Protein AF-A0ABD8B263-F1 (afdb_monomer)

Foldseek 3Di:
DWFWFADDPDTDTDDDDAPCFVVQLVRLLVVLVVCVVVVPRTAAIEAEDAQFDDPDQQLEKEKELAALDLQLSVLAVVLSVLLQVLLVVLVSHDRYHYQSANDCPDDQPSVNHDVCQSNGSQNSNSVVRHYMYMHGQAGAHHPVDDGGDHDPQVVHPPPDHGDPVSSVSSVSSVVSSSVVSNVD

Radius of gyration: 15.67 Å; Cα contacts (8 Å, |Δi|>4): 379; chains: 1; bounding box: 40×32×44 Å

Nearest PDB structures (foldseek):
  4uc0-assembly1_A  TM=4.724E-01  e=4.607E-02  Agrobacterium vitis
  5cyg-assembly1_A  TM=3.897E-01  e=6.599E-01  Schistosoma mansoni
  8imu-assembly1_B  TM=2.197E-01  e=2.916E+00  Arabidopsis thaliana
  8hs0-assembly1_A-2  TM=2.189E-01  e=6.521E+00  Arabidopsis thaliana
  9jpi-assembly1_A-2  TM=2.226E-01  e=6.521E+00  Arabidopsis thaliana

Mean predicted aligned error: 4.66 Å

pLDDT: mean 89.78, std 11.75, range [43.69, 98.06]

Solvent-accessible surface area (backbone atoms only — not comparable to full-atom values): 9894 Å² total; per-residue (Å²): 69,35,42,38,28,29,94,56,104,73,56,55,67,57,78,44,82,73,52,52,49,98,72,74,27,51,40,33,41,54,52,38,51,48,38,61,75,69,65,56,67,70,65,35,34,44,27,49,51,67,50,33,49,64,91,70,89,68,51,51,29,32,36,39,28,27,29,80,46,64,70,42,18,59,51,10,46,65,58,52,50,44,35,50,68,28,28,78,76,40,87,85,47,37,79,55,48,69,22,54,2,49,33,70,63,92,50,53,52,31,71,51,14,20,80,60,57,75,70,51,55,31,43,44,36,33,84,74,34,28,19,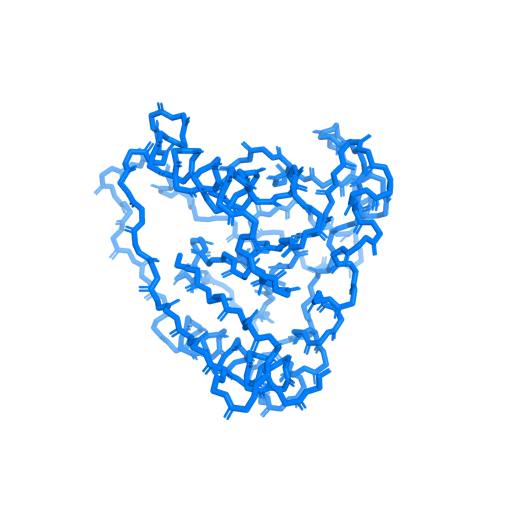28,35,35,34,25,31,56,61,78,44,41,93,90,53,68,80,56,50,49,64,91,33,70,100,42,97,74,62,78,75,65,33,68,66,61,28,49,49,52,49,51,22,48,55,52,20,52,55,49,65,52,73,108

InterPro domains:
  IPR007484 Peptidase M28 [PF04389] (15-168)

Structure (mmCIF, N/CA/C/O backbone):
data_AF-A0ABD8B263-F1
#
_entry.id   AF-A0ABD8B263-F1
#
loop_
_atom_site.group_PDB
_atom_site.id
_atom_site.type_symbol
_atom_site.label_atom_id
_atom_site.label_alt_id
_atom_site.label_comp_id
_atom_site.label_asym_id
_atom_site.label_entity_id
_atom_site.label_seq_id
_atom_site.pdbx_PDB_ins_code
_atom_site.Cartn_x
_atom_site.Cartn_y
_atom_site.Cartn_z
_atom_site.occupancy
_atom_site.B_iso_or_equiv
_atom_site.auth_seq_id
_atom_site.auth_comp_id
_atom_site.auth_asym_id
_atom_site.auth_atom_id
_atom_site.pdbx_PDB_model_num
ATOM 1 N N . MET A 1 1 ? -3.858 -7.401 2.038 1.00 43.69 1 MET A N 1
ATOM 2 C CA . MET A 1 1 ? -3.749 -7.893 3.445 1.00 43.69 1 MET A CA 1
ATOM 3 C C . MET A 1 1 ? -3.862 -6.719 4.408 1.00 43.69 1 MET A C 1
ATOM 5 O O . MET A 1 1 ? -3.202 -5.731 4.153 1.00 43.69 1 MET A O 1
ATOM 9 N N . PHE A 1 2 ? -4.659 -6.815 5.483 1.00 52.41 2 PHE A N 1
ATOM 10 C CA . PHE A 1 2 ? -4.808 -5.740 6.487 1.00 52.41 2 PHE A CA 1
ATOM 11 C C . PHE A 1 2 ? -4.160 -6.076 7.810 1.00 52.41 2 PHE A C 1
ATOM 13 O O . PHE A 1 2 ? -4.254 -7.223 8.237 1.00 52.41 2 PHE A O 1
ATOM 20 N N . ILE A 1 3 ? -3.615 -5.070 8.497 1.00 53.81 3 ILE A N 1
ATOM 21 C CA . ILE A 1 3 ? -3.286 -5.192 9.915 1.00 53.81 3 ILE A CA 1
ATOM 22 C C . ILE A 1 3 ? -3.953 -4.073 10.713 1.00 53.81 3 ILE A C 1
ATOM 24 O O . ILE A 1 3 ? -3.519 -2.923 10.685 1.00 53.81 3 ILE A O 1
ATOM 28 N N . GLY A 1 4 ? -5.026 -4.437 11.418 1.00 50.44 4 GLY A N 1
ATOM 29 C CA . GLY A 1 4 ? -5.696 -3.569 12.382 1.00 50.44 4 GLY A CA 1
ATOM 30 C C . GLY A 1 4 ? -4.877 -3.447 13.663 1.00 50.44 4 GLY A C 1
ATOM 31 O O . GLY A 1 4 ? -4.320 -4.432 14.140 1.00 50.44 4 GLY A O 1
ATOM 32 N N . VAL A 1 5 ? -4.811 -2.251 14.236 1.00 52.16 5 VAL A N 1
ATOM 33 C CA . VAL A 1 5 ? -4.228 -2.020 15.562 1.00 52.16 5 VAL A CA 1
ATOM 34 C C . VAL A 1 5 ? -5.305 -1.419 16.458 1.00 52.16 5 VAL A C 1
ATOM 36 O O . VAL A 1 5 ? -5.926 -0.440 16.071 1.00 52.16 5 VAL A O 1
ATOM 39 N N . GLN A 1 6 ? -5.539 -1.977 17.645 1.00 50.06 6 GLN A N 1
ATOM 40 C CA . GLN A 1 6 ? -6.507 -1.455 18.618 1.00 50.06 6 GLN A CA 1
ATOM 41 C C . GLN A 1 6 ? -5.797 -0.996 19.898 1.00 50.06 6 GLN A C 1
ATOM 43 O O . GLN A 1 6 ? -4.963 -1.720 20.434 1.00 50.06 6 GLN A O 1
ATOM 48 N N . GLY A 1 7 ? -6.141 0.197 20.394 1.00 44.16 7 GLY A N 1
ATOM 49 C CA . GLY A 1 7 ? -5.568 0.796 21.605 1.00 44.16 7 GLY A CA 1
ATOM 50 C C . GLY A 1 7 ? -6.309 0.416 22.892 1.00 44.16 7 GLY A C 1
ATOM 51 O O . GLY A 1 7 ? -7.325 1.009 23.235 1.00 44.16 7 GLY A O 1
ATOM 52 N N . SER A 1 8 ? -5.800 -0.589 23.599 1.00 46.75 8 SER A N 1
ATOM 53 C CA . SER A 1 8 ? -5.755 -0.779 25.067 1.00 46.75 8 SER A CA 1
ATOM 54 C C . SER A 1 8 ? -5.016 -2.109 25.313 1.00 46.75 8 SER A C 1
ATOM 56 O O . SER A 1 8 ? -4.600 -2.724 24.340 1.00 46.75 8 SER A O 1
ATOM 58 N N . ALA A 1 9 ? -4.792 -2.548 26.561 1.00 45.62 9 ALA A N 1
ATOM 59 C CA . ALA A 1 9 ? -3.819 -3.585 26.975 1.00 45.62 9 ALA A CA 1
ATOM 60 C C . ALA A 1 9 ? -3.760 -4.917 26.175 1.00 45.62 9 ALA A C 1
ATOM 62 O O . ALA A 1 9 ? -2.848 -5.715 26.401 1.00 45.62 9 ALA A O 1
ATOM 63 N N . HIS A 1 10 ? -4.691 -5.174 25.253 1.00 50.47 10 HIS A N 1
ATOM 64 C CA . HIS A 1 10 ? -4.696 -6.280 24.298 1.00 50.47 10 HIS A CA 1
ATOM 65 C C . HIS A 1 10 ? -4.849 -5.741 22.858 1.00 50.47 10 HIS A C 1
ATOM 67 O O . HIS A 1 10 ? -5.956 -5.668 22.326 1.00 50.47 10 HIS A O 1
ATOM 73 N N . SER A 1 11 ? -3.741 -5.350 22.218 1.00 55.00 11 SER A N 1
ATOM 74 C CA . SER A 1 11 ? -3.728 -4.960 20.800 1.00 55.00 11 SER A CA 1
ATOM 75 C C . SER A 1 11 ? -3.924 -6.199 19.915 1.00 55.00 11 SER A C 1
ATOM 77 O O . SER A 1 11 ? -3.000 -6.998 19.749 1.00 55.00 11 SER A O 1
ATOM 79 N N . TYR A 1 12 ? -5.111 -6.374 19.332 1.00 58.78 12 TYR A N 1
ATOM 80 C CA . TYR A 1 12 ? -5.364 -7.427 18.341 1.00 58.78 12 TYR A CA 1
ATOM 81 C C . TYR A 1 12 ? -4.854 -6.991 16.967 1.00 58.78 12 TYR A C 1
ATOM 83 O O . TYR A 1 12 ? -5.142 -5.879 16.537 1.00 58.78 12 TYR A O 1
ATOM 91 N N . ARG A 1 13 ? -4.112 -7.878 16.289 1.00 66.75 13 ARG A N 1
ATOM 92 C CA . ARG A 1 13 ? -3.556 -7.673 14.939 1.00 66.75 13 ARG A CA 1
ATOM 93 C C . ARG A 1 13 ? -4.125 -8.705 13.968 1.00 66.75 13 ARG A C 1
ATOM 95 O O . ARG A 1 13 ? -3.429 -9.665 13.634 1.00 66.75 13 ARG A O 1
ATOM 102 N N . PRO A 1 14 ? -5.405 -8.596 13.582 1.00 72.12 14 PRO A N 1
ATOM 103 C CA . PRO A 1 14 ? -5.965 -9.532 12.627 1.00 72.12 14 PRO A CA 1
ATOM 104 C C . PRO A 1 14 ? -5.312 -9.299 11.264 1.00 72.12 14 PRO A C 1
ATOM 106 O O . PRO A 1 14 ? -5.280 -8.168 10.785 1.00 72.12 14 PRO A O 1
ATOM 109 N N . VAL A 1 15 ? -4.810 -10.376 10.663 1.00 79.06 15 VAL A N 1
ATOM 110 C CA . VAL A 1 15 ? -4.451 -10.416 9.245 1.00 79.06 15 VAL A CA 1
ATOM 111 C C . VAL A 1 15 ? -5.717 -10.763 8.475 1.00 79.06 15 VAL A C 1
ATOM 113 O O . VAL A 1 15 ? -6.291 -11.832 8.691 1.00 79.06 15 VAL A O 1
ATOM 116 N N . LEU A 1 16 ? -6.178 -9.853 7.619 1.00 88.25 16 LEU A N 1
ATOM 117 C CA . LEU A 1 16 ? -7.409 -10.037 6.844 1.00 88.25 16 LEU A CA 1
ATOM 118 C C . LEU A 1 16 ? -7.103 -10.264 5.364 1.00 88.25 16 LEU A C 1
ATOM 120 O O . LEU A 1 16 ? -6.250 -9.583 4.786 1.00 88.25 16 LEU A O 1
ATOM 124 N N . PHE A 1 17 ? -7.864 -11.180 4.768 1.00 90.81 17 PHE A N 1
ATOM 125 C CA . PHE A 1 17 ? -7.905 -11.446 3.335 1.00 90.81 17 PHE A CA 1
ATOM 126 C C . PHE A 1 17 ? -9.325 -11.162 2.855 1.00 90.81 17 PHE A C 1
ATOM 128 O O . PHE A 1 17 ? -10.269 -11.822 3.297 1.00 90.81 17 PHE A O 1
ATOM 135 N N . PHE A 1 18 ? -9.480 -10.153 2.002 1.00 92.12 18 PHE A N 1
ATOM 136 C CA . PHE A 1 18 ? -10.775 -9.801 1.440 1.00 92.12 18 PHE A CA 1
ATOM 137 C C . PHE A 1 18 ? -11.025 -10.556 0.142 1.00 92.12 18 PHE A C 1
ATOM 139 O O . PHE A 1 18 ? -10.107 -10.927 -0.581 1.00 92.12 18 PHE A O 1
ATOM 146 N N . ASN A 1 19 ? -12.301 -10.825 -0.109 1.00 90.44 19 ASN A N 1
ATOM 147 C CA . ASN A 1 19 ? -12.769 -11.404 -1.355 1.00 90.44 19 ASN A CA 1
ATOM 148 C C . ASN A 1 19 ? -13.466 -10.313 -2.177 1.00 90.44 19 ASN A C 1
ATOM 150 O O . ASN A 1 19 ? -14.022 -9.373 -1.600 1.00 90.44 19 ASN A O 1
ATOM 154 N N . ALA A 1 20 ? -13.500 -10.492 -3.499 1.00 92.50 20 ALA A N 1
ATOM 155 C CA . ALA A 1 20 ? -14.185 -9.604 -4.438 1.00 92.50 20 ALA A CA 1
ATOM 156 C C . ALA A 1 20 ? -13.702 -8.136 -4.385 1.00 92.50 20 ALA A C 1
ATOM 158 O O . ALA A 1 20 ? -14.508 -7.211 -4.516 1.00 92.50 20 ALA A O 1
ATOM 159 N N . GLU A 1 21 ? -12.393 -7.942 -4.203 1.00 92.75 21 GLU A N 1
ATOM 160 C CA . GLU A 1 21 ? -11.702 -6.653 -4.358 1.00 92.75 21 GLU A CA 1
ATOM 161 C C . GLU A 1 21 ? -11.883 -6.153 -5.809 1.00 92.75 21 GLU A C 1
ATOM 163 O O . GLU A 1 21 ? -12.582 -5.166 -6.041 1.00 92.75 21 GLU A O 1
ATOM 168 N N . GLU A 1 22 ? -11.504 -6.987 -6.779 1.00 91.12 22 GLU A N 1
ATOM 169 C CA . GLU A 1 22 ? -11.634 -6.748 -8.227 1.00 91.12 22 GLU A CA 1
ATOM 170 C C . GLU A 1 22 ? -13.080 -6.608 -8.746 1.00 91.12 22 GLU A C 1
ATOM 172 O O . GLU A 1 22 ? -13.334 -6.334 -9.917 1.00 91.12 22 GLU A O 1
ATOM 177 N N . SER A 1 23 ? -14.077 -6.837 -7.889 1.00 93.12 23 SER A N 1
ATOM 178 C CA . SER A 1 23 ? -15.500 -6.640 -8.203 1.00 93.12 23 SER A CA 1
ATOM 179 C C . SER A 1 23 ? -16.087 -5.405 -7.513 1.00 93.12 23 SER A C 1
ATOM 181 O O . SER A 1 23 ? -17.302 -5.322 -7.330 1.00 93.12 23 SER A O 1
ATOM 183 N N . GLY A 1 24 ? -15.237 -4.450 -7.125 1.00 91.06 24 GLY A N 1
ATOM 184 C CA . GLY A 1 24 ? -15.643 -3.192 -6.497 1.00 91.06 24 GLY A CA 1
ATOM 185 C C . GLY A 1 24 ? -15.537 -3.200 -4.973 1.00 91.06 24 GLY A C 1
ATOM 186 O O . GLY A 1 24 ? -16.408 -2.649 -4.295 1.00 91.06 24 GLY A O 1
ATOM 187 N N . LEU A 1 25 ? -14.485 -3.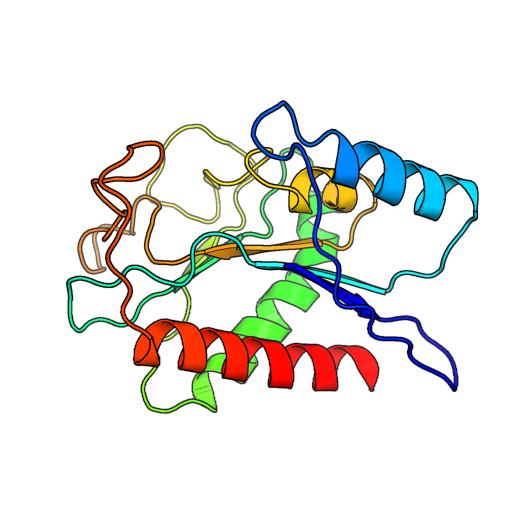821 -4.430 1.00 93.50 25 LEU A N 1
ATOM 188 C CA . LEU A 1 25 ? -14.134 -3.775 -3.006 1.00 93.50 25 LEU A CA 1
ATOM 189 C C . LEU A 1 25 ? -15.249 -4.316 -2.096 1.00 93.50 25 LEU A C 1
ATOM 191 O O . LEU A 1 25 ? -15.500 -3.803 -1.006 1.00 93.50 25 LEU A O 1
ATOM 195 N N . VAL A 1 26 ? -15.997 -5.326 -2.553 1.00 94.19 26 VAL A N 1
ATOM 196 C CA . VAL A 1 26 ? -17.244 -5.745 -1.886 1.00 94.19 26 VAL A CA 1
ATOM 197 C C . VAL A 1 26 ? -16.973 -6.236 -0.462 1.00 94.19 26 VAL A C 1
ATOM 199 O O . VAL A 1 26 ? -17.670 -5.837 0.475 1.00 94.19 26 VAL A O 1
ATOM 202 N N . GLY A 1 27 ? -15.956 -7.084 -0.280 1.00 92.94 27 GLY A N 1
ATOM 203 C CA . GLY A 1 27 ? -15.617 -7.649 1.026 1.00 92.94 27 GLY A CA 1
ATOM 204 C C . GLY A 1 27 ? -15.155 -6.592 2.033 1.00 92.94 27 GLY A C 1
ATOM 205 O O . GLY A 1 27 ? -15.670 -6.532 3.154 1.00 92.94 27 GLY A O 1
ATOM 206 N N . SER A 1 28 ? -14.215 -5.742 1.625 1.00 93.00 28 SER A N 1
ATOM 207 C CA . SER A 1 28 ? -13.660 -4.669 2.453 1.00 93.00 28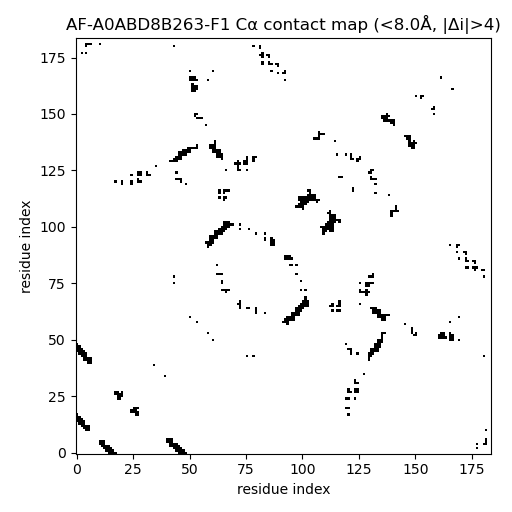 SER A CA 1
ATOM 208 C C . SER A 1 28 ? -14.696 -3.595 2.771 1.00 93.00 28 SER A C 1
ATOM 210 O O . SER A 1 28 ? -14.802 -3.209 3.933 1.00 93.00 28 SER A O 1
ATOM 212 N N . ASN A 1 29 ? -15.546 -3.191 1.820 1.00 92.19 29 ASN A N 1
ATOM 213 C CA . ASN A 1 29 ? -16.633 -2.234 2.065 1.00 92.19 29 ASN A CA 1
ATOM 214 C C . ASN A 1 29 ? -17.592 -2.706 3.165 1.00 92.19 29 ASN A C 1
ATOM 216 O O . ASN A 1 29 ? -17.930 -1.934 4.069 1.00 92.19 29 ASN A O 1
ATOM 220 N N . VAL A 1 30 ? -18.015 -3.974 3.125 1.00 93.00 30 VAL A N 1
ATOM 221 C CA . VAL A 1 30 ? -18.909 -4.545 4.146 1.00 93.00 30 VAL A CA 1
ATOM 222 C C . VAL A 1 30 ? -18.225 -4.576 5.510 1.00 93.00 30 VAL A C 1
ATOM 224 O O . VAL A 1 30 ? -18.802 -4.135 6.506 1.00 93.00 30 VAL A O 1
ATOM 227 N N . TYR A 1 31 ? -16.989 -5.070 5.564 1.00 91.62 31 TYR A N 1
ATOM 228 C CA . TYR A 1 31 ? -16.262 -5.212 6.820 1.00 91.62 31 TYR A CA 1
ATOM 229 C C . TYR A 1 31 ? -15.916 -3.860 7.451 1.00 91.62 31 TYR A C 1
ATOM 231 O O . TYR A 1 31 ? -16.146 -3.650 8.643 1.00 91.62 31 TYR A O 1
ATOM 239 N N . ALA A 1 32 ? -15.426 -2.918 6.650 1.00 90.38 32 ALA A N 1
ATOM 240 C CA . ALA A 1 32 ? -15.135 -1.565 7.086 1.00 90.38 32 ALA A CA 1
ATOM 241 C C . ALA A 1 32 ? -16.419 -0.899 7.623 1.00 90.38 32 ALA A C 1
ATOM 243 O O . ALA A 1 32 ? -16.429 -0.389 8.747 1.00 90.38 32 ALA A O 1
ATOM 244 N N . SER A 1 33 ? -17.535 -0.984 6.895 1.00 89.44 33 SER A N 1
ATOM 245 C CA . SER A 1 33 ? -18.824 -0.434 7.343 1.00 89.44 33 SER A CA 1
ATOM 246 C C . SER A 1 33 ? -19.292 -1.039 8.673 1.00 89.44 33 SER A C 1
ATOM 248 O O . SER A 1 33 ? -19.774 -0.319 9.549 1.00 89.44 33 SER A O 1
ATOM 250 N N . MET A 1 34 ? -19.106 -2.349 8.863 1.00 90.56 34 MET A N 1
ATOM 251 C CA . MET A 1 34 ? -19.401 -3.033 10.125 1.00 90.56 34 MET A CA 1
ATOM 252 C C . MET A 1 34 ? -18.541 -2.497 11.281 1.00 90.56 34 MET A C 1
ATOM 254 O O . MET A 1 34 ? -19.072 -2.203 12.354 1.00 90.56 34 MET A O 1
ATOM 258 N N . LEU A 1 35 ? -17.229 -2.339 11.084 1.00 88.19 35 LEU A N 1
ATOM 259 C CA . LEU A 1 35 ? -16.339 -1.771 12.105 1.00 88.19 35 LEU A CA 1
ATOM 260 C C . LEU A 1 35 ? -16.789 -0.367 12.526 1.00 88.19 35 LEU A C 1
ATOM 262 O O . LEU A 1 35 ? -16.889 -0.086 13.721 1.00 88.19 35 LEU A O 1
ATOM 266 N N . LYS A 1 36 ? -17.157 0.484 11.561 1.00 85.44 36 LYS A N 1
ATOM 267 C CA . LYS A 1 36 ? -17.699 1.817 11.846 1.00 85.44 36 LYS A CA 1
ATOM 268 C C . LYS A 1 36 ? -19.007 1.749 12.632 1.00 85.44 36 LYS A C 1
ATOM 270 O O . LYS A 1 36 ? -19.143 2.435 13.643 1.00 85.44 36 LYS A O 1
ATOM 275 N N . ALA A 1 37 ? -19.956 0.922 12.187 1.00 88.75 37 ALA A N 1
ATOM 276 C CA . ALA A 1 37 ? -21.275 0.790 12.808 1.00 88.75 37 ALA A CA 1
ATOM 277 C C . ALA A 1 37 ? -21.203 0.261 14.248 1.00 88.75 37 ALA A C 1
ATOM 279 O O . ALA A 1 37 ? -22.018 0.630 15.090 1.00 88.75 37 ALA A O 1
ATOM 280 N N . THR A 1 38 ? -20.215 -0.586 14.538 1.00 87.88 38 THR A N 1
ATOM 281 C CA . THR A 1 38 ? -19.978 -1.144 15.877 1.00 87.88 38 THR A CA 1
ATOM 282 C C . THR A 1 38 ? -19.124 -0.243 16.771 1.00 87.88 38 THR A C 1
ATOM 284 O O . THR A 1 38 ? -18.938 -0.561 17.944 1.00 87.88 38 THR A O 1
ATOM 287 N N . GLY A 1 39 ? -18.607 0.878 16.252 1.00 86.06 39 GLY A N 1
ATOM 288 C CA . GLY A 1 39 ? -17.693 1.751 16.991 1.00 86.06 39 GLY A CA 1
ATOM 289 C C . GLY A 1 39 ? -16.362 1.073 17.325 1.00 86.06 39 GLY A C 1
ATOM 290 O O . GLY A 1 39 ? -15.762 1.381 18.354 1.00 86.06 39 GLY A O 1
ATOM 291 N N . ALA A 1 40 ? -15.918 0.127 16.491 1.00 84.31 40 ALA A N 1
ATOM 292 C CA . ALA A 1 40 ? -14.670 -0.588 16.702 1.00 84.31 40 ALA A CA 1
ATOM 293 C C . ALA A 1 40 ? -13.482 0.398 16.733 1.00 84.31 40 ALA A C 1
ATOM 295 O O . ALA A 1 40 ? -13.315 1.193 15.805 1.00 84.31 40 ALA A O 1
ATOM 296 N N . PRO A 1 41 ? -12.637 0.364 17.775 1.00 80.31 41 PRO A N 1
ATOM 297 C CA . PRO A 1 41 ? -11.526 1.303 17.916 1.00 80.31 41 PRO A CA 1
ATOM 298 C C . PRO A 1 41 ? -10.315 0.839 17.093 1.00 80.31 41 PRO A C 1
ATOM 300 O O . PRO A 1 41 ? -9.371 0.240 17.615 1.00 80.31 41 PRO A O 1
ATOM 303 N N . VAL A 1 42 ? -10.361 1.110 15.790 1.00 82.69 42 VAL A N 1
ATOM 304 C CA . VAL A 1 42 ? -9.261 0.854 14.855 1.00 82.69 42 VAL A CA 1
ATOM 305 C C . VAL A 1 42 ? -8.337 2.067 14.805 1.00 82.69 42 VAL A C 1
ATOM 307 O O . VAL A 1 42 ? -8.783 3.193 14.616 1.00 82.69 42 VAL A O 1
ATOM 310 N N . LYS A 1 43 ? -7.040 1.829 14.990 1.00 83.94 43 LYS A N 1
ATOM 311 C CA . LYS A 1 43 ? -5.990 2.852 14.988 1.00 83.94 43 LYS A CA 1
ATOM 312 C C . LYS A 1 43 ? -5.344 3.035 13.618 1.00 83.94 43 LYS A C 1
ATOM 314 O O . LYS A 1 43 ? -4.960 4.141 13.267 1.00 83.94 43 LYS A O 1
ATOM 319 N N . ALA A 1 44 ? -5.162 1.938 12.894 1.00 88.25 44 ALA A N 1
ATOM 320 C CA . ALA A 1 44 ? -4.510 1.912 11.595 1.00 88.25 44 ALA A CA 1
ATOM 321 C C . ALA A 1 44 ? -5.004 0.709 10.790 1.00 88.25 44 ALA A C 1
ATOM 323 O O . ALA A 1 44 ? -5.317 -0.337 11.366 1.00 88.25 44 ALA A O 1
ATOM 324 N N . ALA A 1 45 ? -5.037 0.868 9.474 1.00 90.69 45 ALA A N 1
ATOM 325 C CA . ALA A 1 45 ? -5.343 -0.143 8.482 1.00 90.69 45 ALA A CA 1
ATOM 326 C C . ALA A 1 45 ? -4.267 -0.083 7.388 1.00 90.69 45 ALA A C 1
ATOM 328 O O . ALA A 1 45 ? -4.275 0.799 6.539 1.00 90.69 45 ALA A O 1
ATOM 329 N N . VAL A 1 46 ? -3.317 -1.012 7.422 1.00 93.31 46 VAL A N 1
ATOM 330 C CA . VAL A 1 46 ? -2.268 -1.114 6.396 1.00 93.31 46 VAL A CA 1
ATOM 331 C C . VAL A 1 46 ? -2.691 -2.167 5.386 1.00 93.31 46 VAL A C 1
ATOM 333 O O . VAL A 1 46 ? -2.709 -3.342 5.748 1.00 93.31 46 VAL A O 1
ATOM 336 N N . CYS A 1 47 ? -3.060 -1.757 4.173 1.00 94.56 47 CYS A N 1
ATOM 337 C CA . CYS A 1 47 ? -3.308 -2.658 3.054 1.00 94.56 47 CYS A CA 1
ATOM 338 C C . CYS A 1 47 ? -1.988 -3.009 2.354 1.00 94.56 47 CYS A C 1
ATOM 340 O O . CYS A 1 47 ? -1.066 -2.201 2.290 1.00 94.56 47 CYS A O 1
ATOM 342 N N . ILE A 1 48 ? -1.927 -4.220 1.819 1.00 94.75 48 ILE A N 1
ATOM 343 C CA . ILE A 1 48 ? -0.820 -4.737 1.017 1.00 94.75 48 ILE A CA 1
ATOM 344 C C . ILE A 1 48 ? -1.450 -5.287 -0.245 1.00 94.75 48 ILE A C 1
ATOM 346 O O . ILE A 1 48 ? -2.310 -6.174 -0.131 1.00 94.75 48 ILE A O 1
ATOM 350 N N . ASP A 1 49 ? -1.025 -4.762 -1.381 1.00 94.94 49 ASP A N 1
ATOM 351 C CA . ASP A 1 49 ? -1.550 -5.099 -2.692 1.00 94.94 49 ASP A CA 1
ATOM 352 C C . ASP A 1 49 ? -0.405 -5.018 -3.704 1.00 94.94 49 ASP A C 1
ATOM 354 O O . ASP A 1 49 ? 0.326 -4.043 -3.683 1.00 94.94 49 ASP A O 1
ATOM 358 N N . MET A 1 50 ? -0.201 -6.073 -4.496 1.00 94.75 50 MET A N 1
ATOM 359 C CA . MET A 1 50 ? 0.939 -6.233 -5.417 1.00 94.75 50 MET A CA 1
ATOM 360 C C . MET A 1 50 ? 2.302 -5.833 -4.815 1.00 94.75 50 MET A C 1
ATOM 362 O O . MET A 1 50 ? 2.759 -4.717 -4.985 1.00 94.75 50 MET A O 1
ATOM 366 N N . ILE A 1 51 ? 2.966 -6.732 -4.084 1.00 96.56 51 ILE A N 1
ATOM 367 C CA . ILE A 1 51 ? 4.317 -6.482 -3.523 1.00 96.56 51 ILE A CA 1
ATOM 368 C C . ILE A 1 51 ? 5.348 -7.485 -4.044 1.00 96.56 51 ILE A C 1
ATOM 370 O O . ILE A 1 51 ? 6.278 -7.869 -3.334 1.00 96.56 51 ILE A O 1
ATOM 374 N N . GLY A 1 52 ? 5.081 -8.051 -5.215 1.00 95.94 52 GLY A N 1
ATOM 375 C CA . GLY A 1 52 ? 5.715 -9.281 -5.670 1.00 95.94 52 GLY A CA 1
ATOM 376 C C . GLY A 1 52 ? 6.573 -9.089 -6.903 1.00 95.94 52 GLY A C 1
ATOM 377 O O . GLY A 1 52 ? 7.525 -9.841 -7.076 1.00 95.94 52 GLY A O 1
ATOM 378 N N . PHE A 1 53 ? 6.260 -8.120 -7.749 1.00 97.62 53 PHE A N 1
ATOM 379 C CA . PHE A 1 53 ? 6.980 -7.857 -8.977 1.00 97.62 53 PHE A CA 1
ATOM 380 C C . PHE A 1 53 ? 8.083 -6.822 -8.738 1.00 97.62 53 PHE A C 1
ATOM 382 O O . PHE A 1 53 ? 7.881 -5.817 -8.067 1.00 97.62 53 PHE A O 1
ATOM 389 N N . ASN A 1 54 ? 9.268 -7.121 -9.259 1.00 97.06 54 ASN A N 1
ATOM 390 C CA . ASN A 1 54 ? 10.427 -6.238 -9.290 1.00 97.06 54 ASN A CA 1
ATOM 391 C C . ASN A 1 54 ? 11.350 -6.781 -10.391 1.00 97.06 54 ASN A C 1
ATOM 393 O O . ASN A 1 54 ? 11.871 -7.895 -10.285 1.00 97.06 54 ASN A O 1
ATOM 397 N N . SER A 1 55 ? 11.470 -6.049 -11.490 1.00 95.44 55 SER A N 1
ATOM 398 C CA . SER A 1 55 ? 12.262 -6.397 -12.669 1.00 95.44 55 SER A CA 1
ATOM 399 C C . SER A 1 55 ? 13.618 -5.688 -12.705 1.00 95.44 55 SER A C 1
ATOM 401 O O . SER A 1 55 ? 14.501 -6.082 -13.478 1.00 95.44 55 SER A O 1
ATOM 403 N N . ASP A 1 56 ? 13.810 -4.696 -11.834 1.00 93.44 56 ASP A N 1
ATOM 404 C CA . ASP A 1 56 ? 15.049 -3.943 -11.695 1.00 93.44 56 ASP A CA 1
ATOM 405 C C . ASP A 1 56 ? 15.763 -4.154 -10.339 1.00 93.44 56 ASP A C 1
ATOM 407 O O . ASP A 1 56 ? 15.424 -5.029 -9.545 1.00 93.44 56 ASP A O 1
ATOM 411 N N . ASN A 1 57 ? 16.846 -3.400 -10.107 1.00 92.31 57 ASN A N 1
ATOM 412 C CA . ASN A 1 57 ? 17.655 -3.479 -8.881 1.00 92.31 57 ASN A CA 1
ATOM 413 C C . ASN A 1 57 ? 17.466 -2.262 -7.956 1.00 92.31 57 ASN A C 1
ATOM 415 O O . ASN A 1 57 ? 18.277 -2.055 -7.048 1.00 92.31 57 ASN A O 1
ATOM 419 N N . ASN A 1 58 ? 16.466 -1.417 -8.213 1.00 92.94 58 ASN A N 1
ATOM 420 C CA . ASN A 1 58 ? 16.205 -0.215 -7.429 1.00 92.94 58 ASN A CA 1
ATOM 421 C C . ASN A 1 58 ? 15.498 -0.559 -6.116 1.00 92.94 58 ASN A C 1
ATOM 423 O O . ASN A 1 58 ? 15.706 0.147 -5.129 1.00 92.94 58 ASN A O 1
ATOM 427 N N . HIS A 1 59 ? 14.718 -1.649 -6.077 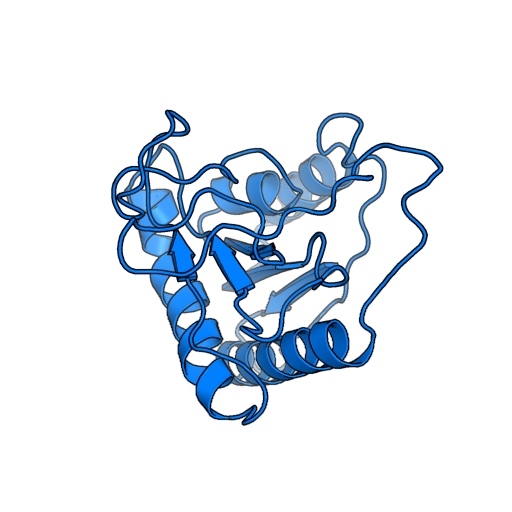1.00 94.12 59 HIS A N 1
ATOM 428 C CA . HIS A 1 59 ? 13.956 -2.093 -4.901 1.00 94.12 59 HIS A CA 1
ATOM 429 C C . HIS A 1 59 ? 13.131 -0.953 -4.276 1.00 94.12 59 HIS A C 1
ATOM 431 O O . HIS A 1 59 ? 13.059 -0.810 -3.047 1.00 94.12 59 HIS A O 1
ATOM 437 N N . LEU A 1 60 ? 12.578 -0.097 -5.137 1.00 96.12 60 LEU A N 1
ATOM 438 C CA . LEU A 1 60 ? 11.626 0.940 -4.765 1.00 96.12 60 LEU A CA 1
ATOM 439 C C . LEU A 1 60 ? 10.287 0.285 -4.463 1.00 96.12 60 LEU A C 1
ATOM 441 O O . LEU A 1 60 ? 10.003 -0.803 -4.945 1.00 96.12 60 LEU A O 1
ATOM 445 N N . PHE A 1 61 ? 9.501 0.914 -3.607 1.00 97.69 61 PHE A N 1
ATOM 446 C CA . PHE A 1 61 ? 8.138 0.502 -3.311 1.00 97.69 61 PHE A CA 1
ATOM 447 C C . PHE A 1 61 ? 7.358 1.727 -2.856 1.00 97.69 61 PHE A C 1
ATOM 449 O O . PHE A 1 61 ? 7.940 2.730 -2.416 1.00 97.69 61 PHE A O 1
ATOM 456 N N . GLU A 1 62 ? 6.044 1.629 -2.931 1.00 97.94 62 GLU A N 1
ATOM 457 C CA . GLU A 1 62 ? 5.169 2.780 -2.826 1.00 97.94 62 GLU A CA 1
ATOM 458 C C . GLU A 1 62 ? 4.289 2.673 -1.584 1.00 97.94 62 GLU A C 1
ATOM 460 O O . GLU A 1 62 ? 3.795 1.606 -1.216 1.00 97.94 62 GLU A O 1
ATOM 465 N N . ILE A 1 63 ? 4.106 3.801 -0.910 1.00 98.06 63 ILE A N 1
ATOM 466 C CA . ILE A 1 63 ? 3.159 3.974 0.185 1.00 98.06 63 ILE A CA 1
ATOM 467 C C . ILE A 1 63 ? 2.169 5.030 -0.279 1.00 98.06 63 ILE A C 1
ATOM 469 O O . ILE A 1 63 ? 2.571 6.118 -0.681 1.00 98.06 63 ILE A O 1
ATOM 473 N N . HIS A 1 64 ? 0.886 4.704 -0.225 1.00 97.50 64 HIS A N 1
ATOM 474 C CA . HIS A 1 64 ? -0.182 5.601 -0.632 1.00 97.50 64 HIS A CA 1
ATOM 475 C C . HIS A 1 64 ? -1.084 5.901 0.557 1.00 97.50 64 HIS A C 1
ATOM 477 O O . HIS A 1 64 ? -1.743 5.012 1.114 1.00 97.50 64 HIS A O 1
ATOM 483 N N . GLU A 1 65 ? -1.110 7.171 0.930 1.00 95.50 65 GLU A N 1
ATOM 484 C CA . GLU A 1 65 ? -1.978 7.749 1.952 1.00 95.50 65 GLU A CA 1
ATOM 485 C C . GLU A 1 65 ? -2.898 8.838 1.383 1.00 95.50 65 GLU A C 1
ATOM 487 O O . GLU A 1 65 ? -3.645 9.472 2.134 1.00 95.50 65 GLU A O 1
ATOM 492 N N . GLY A 1 66 ? -2.837 9.085 0.072 1.00 94.94 66 GLY A N 1
ATOM 493 C CA . GLY A 1 66 ? -3.629 10.092 -0.608 1.00 94.94 66 GLY A CA 1
ATOM 494 C C . GLY A 1 66 ? -5.129 9.824 -0.539 1.00 94.94 66 GLY A C 1
ATOM 495 O O . GLY A 1 66 ? -5.617 8.691 -0.486 1.00 94.94 66 GLY A O 1
ATOM 496 N N . HIS A 1 67 ? -5.894 10.909 -0.545 1.00 95.19 67 HIS A N 1
ATOM 497 C CA . HIS A 1 67 ? -7.350 10.879 -0.563 1.00 95.19 67 HIS A CA 1
ATOM 498 C C . HIS A 1 67 ? -7.882 12.211 -1.096 1.00 95.19 67 HIS A C 1
ATOM 500 O O . HIS A 1 67 ? -7.304 13.260 -0.828 1.00 95.19 67 HIS A O 1
ATOM 506 N N . ASN A 1 68 ? -9.021 12.201 -1.794 1.00 93.81 68 ASN A N 1
ATOM 507 C CA . ASN A 1 68 ? -9.626 13.422 -2.359 1.00 93.81 68 ASN A CA 1
ATOM 508 C C . ASN A 1 68 ? -10.058 14.458 -1.299 1.00 93.81 68 ASN A C 1
ATOM 510 O O . ASN A 1 68 ? -10.342 15.605 -1.628 1.00 93.81 68 ASN A O 1
ATOM 514 N N 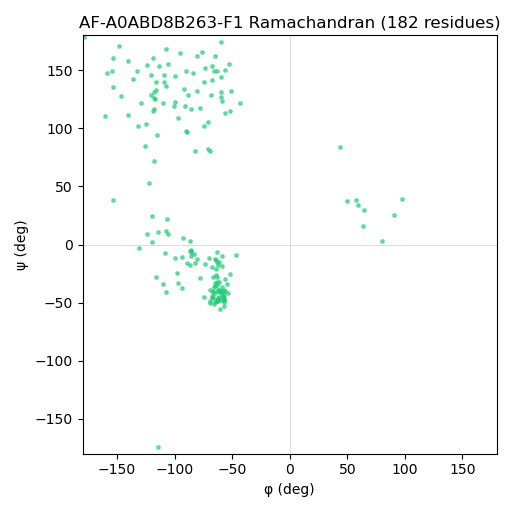. ASP A 1 69 ? -10.135 14.037 -0.039 1.00 93.12 69 ASP A N 1
ATOM 515 C CA . ASP A 1 69 ? -10.396 14.874 1.132 1.00 93.12 69 ASP A CA 1
ATOM 516 C C . ASP A 1 69 ? -9.110 14.965 1.961 1.00 93.12 69 ASP A C 1
ATOM 518 O O . ASP A 1 69 ? -8.561 13.939 2.380 1.00 93.12 69 ASP A O 1
ATOM 522 N N . GLU A 1 70 ? -8.635 16.192 2.178 1.00 92.44 70 GLU A N 1
ATOM 523 C CA . GLU A 1 70 ? -7.371 16.462 2.856 1.00 92.44 70 GLU A CA 1
ATOM 524 C C . GLU A 1 70 ? -7.357 16.022 4.317 1.00 92.44 70 GLU A C 1
ATOM 526 O O . GLU A 1 70 ? -6.312 15.569 4.781 1.00 92.44 70 GLU A O 1
ATOM 531 N N . ASP A 1 71 ? -8.477 16.137 5.034 1.00 91.00 71 ASP A N 1
ATOM 532 C CA . ASP A 1 71 ? -8.554 15.776 6.450 1.00 91.00 71 ASP A CA 1
ATOM 533 C C . ASP A 1 71 ? -8.443 14.258 6.614 1.00 91.00 71 ASP A C 1
ATOM 535 O O . ASP A 1 71 ? -7.734 13.772 7.500 1.00 91.00 71 ASP A O 1
ATOM 539 N N . ILE A 1 72 ? -9.075 13.505 5.708 1.00 90.88 72 ILE A N 1
ATOM 540 C CA . ILE A 1 72 ? -8.944 12.045 5.650 1.00 90.88 72 ILE A CA 1
ATOM 541 C C . ILE A 1 72 ? -7.498 11.642 5.332 1.00 90.88 72 ILE A C 1
ATOM 543 O O . ILE A 1 72 ? -6.931 10.817 6.049 1.00 90.88 72 ILE A O 1
ATOM 547 N N . ARG A 1 73 ? -6.884 12.251 4.309 1.00 92.62 73 ARG A N 1
ATOM 548 C CA . ARG A 1 73 ? -5.475 12.017 3.941 1.00 92.62 73 ARG A CA 1
ATOM 549 C C . ARG A 1 73 ? -4.536 12.318 5.109 1.00 92.62 73 ARG A C 1
ATOM 551 O O . ARG A 1 73 ? -3.677 11.510 5.453 1.00 92.62 73 ARG A O 1
ATOM 558 N N . ASN A 1 74 ? -4.719 13.462 5.768 1.00 92.12 74 ASN A N 1
ATOM 559 C CA . ASN A 1 74 ? -3.865 13.915 6.870 1.00 92.12 74 ASN A CA 1
ATOM 560 C C . ASN A 1 74 ? -3.885 12.950 8.064 1.00 92.12 74 ASN A C 1
ATOM 562 O O . ASN A 1 74 ? -2.867 12.791 8.740 1.00 92.12 74 ASN A O 1
ATOM 566 N N . ALA A 1 75 ? -5.011 12.277 8.314 1.00 90.38 75 ALA A N 1
ATOM 567 C CA . ALA A 1 75 ? -5.114 11.287 9.381 1.00 90.38 75 ALA A CA 1
ATOM 568 C C . ALA A 1 75 ? -4.240 10.037 9.128 1.00 90.38 75 ALA A C 1
ATOM 570 O O . ALA A 1 75 ? -3.738 9.428 10.078 1.00 90.38 75 ALA A O 1
ATOM 571 N N . SER A 1 76 ? -3.974 9.705 7.862 1.00 92.31 76 SER A N 1
ATOM 572 C CA . SER A 1 76 ? -3.148 8.563 7.451 1.00 92.31 76 SER A CA 1
ATOM 573 C C . SER A 1 76 ? -1.643 8.853 7.383 1.00 92.31 76 SER A C 1
ATOM 575 O O . SER A 1 76 ? -0.841 7.920 7.451 1.00 92.31 76 SER A O 1
ATOM 577 N N . VAL A 1 77 ? -1.232 10.126 7.328 1.00 92.12 77 VAL A N 1
ATOM 578 C CA . VAL A 1 77 ? 0.184 10.537 7.185 1.00 92.12 77 VAL A CA 1
ATOM 579 C C . VAL A 1 77 ? 1.085 9.913 8.254 1.00 92.12 77 VAL A C 1
ATOM 581 O O . VAL A 1 77 ? 2.182 9.446 7.956 1.00 92.12 77 VAL A O 1
ATOM 584 N N . SER A 1 78 ? 0.625 9.859 9.507 1.00 92.56 78 SER A N 1
ATOM 585 C CA . SER A 1 78 ? 1.421 9.271 10.595 1.00 92.56 78 SER A CA 1
ATOM 586 C C . SER A 1 78 ? 1.668 7.767 10.409 1.00 92.56 78 SER A C 1
ATOM 588 O O . SER A 1 78 ? 2.741 7.275 10.757 1.00 92.56 78 SER A O 1
ATOM 590 N N . ILE A 1 79 ? 0.715 7.047 9.807 1.00 93.50 79 ILE A N 1
ATOM 591 C CA . ILE A 1 79 ? 0.826 5.616 9.501 1.00 93.50 79 ILE A CA 1
ATOM 592 C C . ILE A 1 79 ? 1.874 5.414 8.401 1.00 93.50 79 ILE A C 1
ATOM 594 O O . ILE A 1 79 ? 2.791 4.609 8.577 1.00 93.50 79 ILE A O 1
ATOM 598 N N . ALA A 1 80 ? 1.780 6.186 7.313 1.00 95.50 80 ALA A N 1
ATOM 599 C CA . ALA A 1 80 ? 2.736 6.153 6.207 1.00 95.50 80 ALA A CA 1
ATOM 600 C C . ALA A 1 80 ? 4.164 6.463 6.681 1.00 95.50 80 ALA A C 1
ATOM 602 O O . ALA A 1 80 ? 5.097 5.711 6.400 1.00 95.50 80 ALA A O 1
ATOM 603 N N . GLN A 1 81 ? 4.330 7.498 7.510 1.00 95.56 81 GLN A N 1
ATOM 604 C CA . GLN A 1 81 ? 5.620 7.856 8.104 1.00 95.56 81 GLN A CA 1
ATOM 605 C C . GLN A 1 81 ? 6.198 6.739 8.979 1.00 95.56 81 GLN A C 1
ATOM 607 O O . GLN A 1 81 ? 7.399 6.474 8.915 1.00 95.56 81 GLN A O 1
ATOM 612 N N . THR A 1 82 ? 5.380 6.055 9.789 1.00 95.50 82 THR A N 1
ATOM 613 C CA . THR A 1 82 ? 5.861 4.906 10.574 1.00 95.50 82 THR A CA 1
ATOM 614 C C . THR A 1 82 ? 6.362 3.778 9.671 1.00 95.50 82 THR A C 1
ATOM 616 O O . THR A 1 82 ? 7.389 3.170 9.981 1.00 95.50 82 THR A O 1
ATOM 619 N N . ILE A 1 83 ? 5.690 3.510 8.549 1.00 96.19 83 ILE A N 1
ATOM 620 C CA . ILE A 1 83 ? 6.144 2.513 7.571 1.00 96.19 83 ILE A CA 1
ATOM 621 C C . ILE A 1 83 ? 7.461 2.956 6.925 1.00 96.19 83 ILE A C 1
ATOM 623 O O . ILE A 1 83 ? 8.439 2.207 6.972 1.00 96.19 83 ILE A O 1
ATOM 627 N N . ALA A 1 84 ? 7.528 4.188 6.417 1.00 97.00 84 ALA A N 1
ATOM 628 C CA . ALA A 1 84 ? 8.725 4.737 5.785 1.00 97.00 84 ALA A CA 1
ATOM 629 C C . ALA A 1 84 ? 9.949 4.713 6.717 1.00 97.00 84 ALA A C 1
ATOM 631 O O . ALA A 1 84 ? 11.032 4.272 6.334 1.00 97.00 84 ALA A O 1
ATOM 632 N N . ASN A 1 85 ? 9.764 5.074 7.988 1.00 96.56 85 ASN A N 1
ATOM 633 C CA . ASN A 1 85 ? 10.822 5.035 9.000 1.00 96.56 85 ASN A CA 1
ATOM 634 C C . ASN A 1 85 ? 11.281 3.615 9.360 1.00 96.56 85 ASN A C 1
ATOM 636 O O . ASN A 1 85 ? 12.359 3.445 9.929 1.00 96.56 85 ASN A O 1
ATOM 640 N N . ASN A 1 86 ? 10.483 2.586 9.072 1.00 96.31 86 ASN A N 1
ATOM 641 C CA . ASN A 1 86 ? 10.882 1.195 9.268 1.00 96.31 86 ASN A CA 1
ATOM 642 C C . ASN A 1 86 ? 11.588 0.605 8.037 1.00 96.31 86 ASN A C 1
ATOM 644 O O . ASN A 1 86 ? 12.302 -0.387 8.192 1.00 96.31 86 ASN A O 1
ATOM 648 N N . ALA A 1 87 ? 11.489 1.237 6.860 1.00 95.94 87 ALA A N 1
ATOM 649 C CA . ALA A 1 87 ? 12.188 0.802 5.649 1.00 95.94 87 ALA A CA 1
ATOM 650 C C . ALA A 1 87 ? 13.714 0.815 5.821 1.00 95.94 87 ALA A C 1
ATOM 652 O O . ALA A 1 87 ? 14.387 -0.150 5.473 1.00 95.94 87 ALA A O 1
ATOM 653 N N . VAL A 1 88 ? 14.253 1.834 6.501 1.00 93.31 88 VAL A N 1
ATOM 654 C CA . VAL A 1 88 ? 15.699 1.966 6.780 1.00 93.31 88 VAL A CA 1
ATOM 655 C C . VAL A 1 88 ? 16.279 0.816 7.616 1.00 93.31 88 VAL A C 1
ATOM 657 O O . VAL A 1 88 ? 17.495 0.666 7.715 1.00 93.31 88 VAL A O 1
ATOM 660 N N . ARG A 1 89 ? 15.422 0.011 8.261 1.00 93.38 89 ARG A N 1
ATOM 661 C CA . ARG A 1 89 ? 15.826 -1.157 9.059 1.00 93.38 89 ARG A CA 1
ATOM 662 C C . ARG A 1 89 ? 16.000 -2.417 8.215 1.00 93.38 89 ARG A C 1
ATOM 664 O O . ARG A 1 89 ? 16.437 -3.434 8.750 1.00 93.38 89 ARG A O 1
ATOM 671 N N . VAL A 1 90 ? 15.653 -2.362 6.931 1.00 95.19 90 VAL A N 1
ATOM 672 C CA . VAL A 1 90 ? 15.780 -3.457 5.970 1.00 95.19 90 VAL A CA 1
ATOM 673 C C . VAL A 1 90 ? 16.801 -3.026 4.908 1.00 95.19 90 VAL A C 1
ATOM 675 O O . VAL A 1 90 ? 16.435 -2.344 3.958 1.00 95.19 90 VAL A O 1
ATOM 678 N N . PRO A 1 91 ? 18.094 -3.385 5.056 1.00 91.00 91 PRO A N 1
ATOM 679 C CA . PRO A 1 91 ? 19.182 -2.798 4.260 1.00 91.00 91 PRO A CA 1
ATOM 680 C C . PRO A 1 91 ? 19.112 -3.032 2.747 1.00 91.00 91 PRO A C 1
ATOM 682 O O . PRO A 1 91 ? 19.816 -2.367 1.997 1.00 91.00 91 PRO A O 1
ATOM 685 N N . SER A 1 92 ? 18.329 -4.013 2.306 1.00 91.38 92 SER A N 1
ATOM 686 C CA . SER A 1 92 ? 18.118 -4.345 0.897 1.00 91.38 92 SER A CA 1
ATOM 687 C C . SER A 1 92 ? 17.056 -3.480 0.213 1.00 91.38 92 SER A C 1
ATOM 689 O O . SER A 1 92 ? 16.905 -3.598 -0.998 1.00 91.38 92 SER A O 1
ATOM 691 N N . MET A 1 93 ? 16.326 -2.644 0.957 1.00 94.25 93 MET A N 1
ATOM 692 C CA . MET A 1 93 ? 15.268 -1.787 0.420 1.00 94.25 93 MET A CA 1
ATOM 693 C C . MET A 1 93 ? 15.757 -0.360 0.204 1.00 94.25 93 MET A C 1
ATOM 695 O O . MET A 1 93 ? 16.513 0.182 1.015 1.00 94.25 93 MET A O 1
ATOM 699 N N . SER A 1 94 ? 15.253 0.269 -0.854 1.00 94.62 94 SER A N 1
ATOM 700 C CA . SER A 1 94 ? 15.346 1.716 -1.016 1.00 94.62 94 SER A CA 1
ATOM 701 C C . SER A 1 94 ? 14.346 2.437 -0.110 1.00 94.62 94 SER A C 1
ATOM 703 O O . SER A 1 94 ? 13.428 1.837 0.458 1.00 94.62 94 SER A O 1
ATOM 705 N N . SER A 1 95 ? 14.531 3.749 0.046 1.00 94.56 95 SER A N 1
ATOM 706 C CA . SER A 1 95 ? 13.521 4.590 0.689 1.00 94.56 95 SER A CA 1
ATOM 707 C C . SER A 1 95 ? 12.208 4.505 -0.096 1.00 94.56 95 SER A C 1
ATOM 709 O O . SER A 1 95 ? 12.250 4.672 -1.316 1.00 94.56 95 SER A O 1
ATOM 711 N N . PRO A 1 96 ? 11.060 4.280 0.567 1.00 96.12 96 PRO A N 1
ATOM 712 C CA . PRO A 1 96 ? 9.787 4.227 -0.128 1.00 96.12 96 PRO A CA 1
ATOM 713 C C . PRO A 1 96 ? 9.387 5.582 -0.683 1.00 96.12 96 PRO A C 1
ATOM 715 O O . PRO A 1 96 ? 9.707 6.636 -0.123 1.00 96.12 96 PRO A O 1
ATOM 718 N N . GLN A 1 97 ? 8.591 5.525 -1.736 1.00 96.62 97 GLN A N 1
ATOM 719 C CA . GLN A 1 97 ? 7.946 6.674 -2.340 1.00 96.62 97 GLN A CA 1
ATOM 720 C C . GLN A 1 97 ? 6.578 6.859 -1.681 1.00 96.62 97 GLN A C 1
ATOM 722 O O . GLN A 1 97 ? 5.751 5.954 -1.701 1.00 96.62 97 GLN A O 1
ATOM 727 N N . CYS A 1 98 ? 6.350 8.009 -1.045 1.00 96.88 98 CYS A N 1
ATOM 728 C CA . CYS A 1 98 ? 5.079 8.299 -0.374 1.00 96.88 98 CYS A CA 1
ATOM 729 C C . CYS A 1 98 ? 4.207 9.191 -1.267 1.00 96.88 98 CYS A C 1
ATOM 731 O O . CYS A 1 98 ? 4.636 10.287 -1.644 1.00 96.88 98 CYS A O 1
ATOM 733 N N . TYR A 1 99 ? 3.000 8.731 -1.585 1.00 97.12 99 TYR A N 1
ATOM 734 C CA . TYR A 1 99 ? 1.994 9.450 -2.359 1.00 97.12 99 TYR A CA 1
ATOM 735 C C . TYR A 1 99 ? 0.942 10.043 -1.418 1.00 97.12 99 TYR A C 1
ATOM 737 O O . TYR A 1 99 ? 0.268 9.352 -0.660 1.00 97.12 99 TYR A O 1
ATOM 745 N N . GLN A 1 100 ? 0.838 11.370 -1.452 1.00 95.56 100 GLN A N 1
ATOM 746 C CA . GLN A 1 100 ? 0.058 12.205 -0.529 1.00 95.56 100 GLN A CA 1
ATOM 747 C C . GLN A 1 100 ? -0.960 13.091 -1.247 1.00 95.56 100 GLN A C 1
ATOM 749 O O . GLN A 1 100 ? -1.543 13.994 -0.631 1.00 95.56 100 GLN A O 1
ATOM 754 N N . GLY A 1 101 ? -1.134 12.864 -2.547 1.00 95.50 101 GLY A N 1
ATOM 755 C CA . GLY A 1 101 ? -2.002 13.640 -3.405 1.00 95.50 101 GLY A CA 1
ATOM 756 C C . GLY A 1 101 ? -3.477 13.541 -3.043 1.00 95.50 101 GLY A C 1
ATOM 757 O O . GLY A 1 101 ? -3.937 12.633 -2.351 1.00 95.50 101 GLY A O 1
ATOM 758 N N . THR A 1 102 ? -4.233 14.504 -3.555 1.00 95.62 102 THR A N 1
ATOM 759 C CA . THR A 1 102 ? -5.696 14.580 -3.420 1.00 95.62 102 THR A CA 1
ATOM 760 C C . THR A 1 102 ? -6.401 14.427 -4.767 1.00 95.62 102 THR A C 1
ATOM 762 O O . THR A 1 102 ? -7.599 14.677 -4.894 1.00 95.62 102 THR A O 1
ATOM 765 N N . SER A 1 103 ? -5.650 14.041 -5.798 1.00 95.19 103 SER A N 1
ATOM 766 C CA . SER A 1 103 ? -6.113 13.917 -7.171 1.00 95.19 103 SER A CA 1
ATOM 767 C C . SER A 1 103 ? -5.590 12.633 -7.798 1.00 95.19 103 SER A C 1
ATOM 769 O O . SER A 1 103 ? -4.431 12.270 -7.623 1.00 95.19 103 SER A O 1
ATOM 771 N N . THR A 1 104 ? -6.426 11.996 -8.612 1.00 95.25 104 THR A N 1
ATOM 772 C CA . THR A 1 104 ? -6.048 10.852 -9.454 1.00 95.25 104 THR A CA 1
ATOM 773 C C . THR A 1 104 ? -5.614 11.277 -10.858 1.00 95.25 104 THR A C 1
ATOM 775 O O . THR A 1 104 ? -5.430 10.440 -11.738 1.00 95.25 104 THR A O 1
ATOM 778 N N . VAL A 1 105 ? -5.509 12.584 -11.122 1.00 94.62 105 VAL A N 1
ATOM 779 C CA . VAL A 1 105 ? -5.020 13.098 -12.406 1.00 94.62 105 VAL A CA 1
ATOM 780 C C . VAL A 1 105 ? -3.502 12.982 -12.431 1.00 94.62 105 VAL A C 1
ATOM 782 O O . VAL A 1 105 ? -2.840 13.643 -11.633 1.00 94.62 105 VAL A O 1
ATOM 785 N N . ASN A 1 106 ? -2.975 12.179 -13.361 1.00 92.19 106 ASN A N 1
ATOM 786 C CA . ASN A 1 106 ? -1.543 11.900 -13.498 1.00 92.19 106 ASN A CA 1
ATOM 787 C C . ASN A 1 106 ? -0.679 13.158 -13.356 1.00 92.19 106 ASN A C 1
ATOM 789 O O . ASN A 1 106 ? -0.798 14.109 -14.134 1.00 92.19 106 ASN A O 1
ATOM 793 N N . ASN A 1 107 ? 0.222 13.120 -12.380 1.00 93.94 107 ASN A N 1
ATOM 794 C CA . ASN A 1 107 ? 1.213 14.149 -12.123 1.00 93.94 107 ASN A CA 1
ATOM 795 C C . ASN A 1 107 ? 2.412 13.488 -11.424 1.00 93.94 107 ASN A C 1
ATOM 797 O O . ASN A 1 107 ? 2.192 12.701 -10.509 1.00 93.94 107 ASN A O 1
ATOM 801 N N . PRO A 1 108 ? 3.662 13.784 -11.812 1.00 92.19 108 PRO A N 1
ATOM 802 C CA . PRO A 1 108 ? 4.825 13.295 -11.071 1.00 92.19 108 PRO A CA 1
ATOM 803 C C . PRO A 1 108 ? 4.927 13.848 -9.639 1.00 92.19 108 PRO A C 1
ATOM 805 O O . PRO A 1 108 ? 5.623 13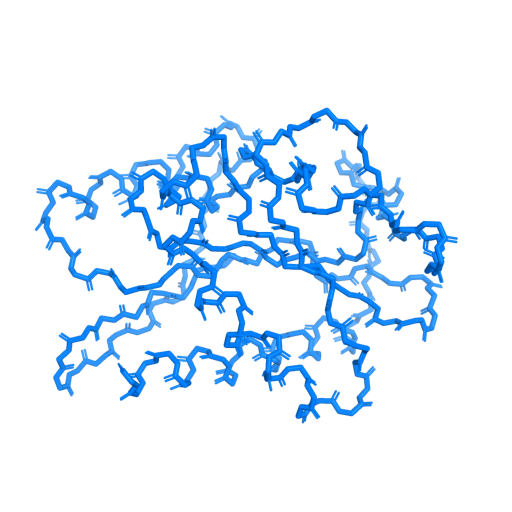.273 -8.808 1.00 92.19 108 PRO A O 1
ATOM 808 N N . ASP A 1 109 ? 4.284 14.980 -9.333 1.00 95.19 109 ASP A N 1
ATOM 809 C CA . ASP A 1 109 ? 4.262 15.525 -7.976 1.00 95.19 109 ASP A CA 1
ATOM 810 C C . ASP A 1 109 ? 3.324 14.708 -7.080 1.00 95.19 109 ASP A C 1
ATOM 812 O O . ASP A 1 109 ? 2.100 14.879 -7.091 1.00 95.19 109 ASP A O 1
ATOM 816 N N . ARG A 1 110 ? 3.929 13.854 -6.255 1.00 95.19 110 ARG A N 1
ATOM 817 C CA . ARG A 1 110 ? 3.254 12.973 -5.295 1.00 95.19 110 ARG A CA 1
ATOM 818 C C . ARG A 1 110 ? 2.494 13.701 -4.190 1.00 95.19 110 ARG A C 1
ATOM 820 O O . ARG A 1 110 ? 1.709 13.082 -3.482 1.00 95.19 110 ARG A O 1
ATOM 827 N N . THR A 1 111 ? 2.708 15.004 -4.012 1.00 95.00 111 THR A N 1
ATOM 828 C CA . THR A 1 111 ? 1.918 15.817 -3.072 1.00 95.00 111 THR A CA 1
ATOM 829 C C . THR A 1 111 ? 0.591 16.278 -3.675 1.00 95.00 111 THR A C 1
ATOM 831 O O . THR A 1 111 ? -0.316 16.682 -2.948 1.00 95.00 111 THR A O 1
ATOM 834 N N . VAL A 1 112 ? 0.463 16.186 -5.002 1.00 95.38 112 VAL A N 1
ATOM 835 C CA . VAL A 1 112 ? -0.731 16.554 -5.771 1.00 95.38 112 VAL A CA 1
ATOM 836 C C . VAL A 1 112 ? -1.448 15.309 -6.287 1.00 95.38 112 VAL A C 1
ATOM 838 O O . VAL A 1 112 ? -2.677 15.249 -6.236 1.00 95.38 112 VAL A O 1
ATOM 841 N N . PHE A 1 113 ? -0.692 14.316 -6.754 1.00 96.06 113 PHE A N 1
ATOM 842 C CA . PHE A 1 113 ? -1.203 13.082 -7.336 1.00 96.06 113 PHE A CA 1
ATOM 843 C C . PHE A 1 113 ? -1.019 11.880 -6.420 1.00 96.06 113 PHE A C 1
ATOM 845 O O . PHE A 1 113 ? 0.043 11.671 -5.837 1.00 96.06 113 PHE A O 1
ATOM 852 N N . ASP A 1 114 ? -2.067 11.072 -6.349 1.00 96.94 114 ASP A N 1
ATOM 853 C CA . ASP A 1 114 ? -2.003 9.710 -5.852 1.00 96.94 114 ASP A CA 1
ATOM 854 C C . ASP A 1 114 ? -2.904 8.838 -6.736 1.00 96.94 114 ASP A C 1
ATOM 856 O O . ASP A 1 114 ? -4.130 8.977 -6.769 1.00 96.94 114 ASP A O 1
ATOM 860 N N . GLY A 1 115 ? -2.270 7.954 -7.506 1.00 95.12 115 GLY A N 1
ATOM 861 C CA . GLY A 1 115 ? -2.961 7.071 -8.433 1.00 95.12 115 GLY A CA 1
ATOM 862 C C . GLY A 1 115 ? -3.708 5.929 -7.753 1.00 95.12 115 GLY A C 1
ATOM 863 O O . GLY A 1 115 ? -4.574 5.337 -8.395 1.00 95.12 115 GLY A O 1
ATOM 864 N N . ALA A 1 116 ? -3.410 5.621 -6.488 1.00 95.88 116 ALA A N 1
ATOM 865 C CA . ALA A 1 116 ? -4.015 4.518 -5.754 1.00 95.88 116 ALA A CA 1
ATOM 866 C C . ALA A 1 116 ? -5.348 4.891 -5.092 1.00 95.88 116 ALA A C 1
ATOM 868 O O . ALA A 1 116 ? -6.059 3.990 -4.639 1.00 95.88 116 ALA A O 1
ATOM 869 N N . ILE A 1 117 ? -5.735 6.176 -5.066 1.00 95.38 117 ILE A N 1
ATOM 870 C CA . ILE A 1 117 ? -7.006 6.616 -4.473 1.00 95.38 117 ILE A CA 1
ATOM 871 C C . ILE A 1 117 ? -8.164 5.797 -5.059 1.00 95.38 117 ILE A C 1
ATOM 873 O O . ILE A 1 117 ? -8.485 5.882 -6.245 1.00 95.38 117 ILE A O 1
ATOM 877 N N . GLY A 1 118 ? -8.822 5.011 -4.204 1.00 92.75 118 GLY A N 1
ATOM 878 C CA . GLY A 1 118 ? -9.990 4.218 -4.591 1.00 92.75 118 GLY A CA 1
ATOM 879 C C . GLY A 1 118 ? -9.692 2.900 -5.314 1.00 92.75 118 GLY A C 1
ATOM 880 O O . GLY A 1 118 ? -10.645 2.241 -5.718 1.00 92.75 118 GLY A O 1
ATOM 881 N N . ARG A 1 119 ? -8.420 2.511 -5.490 1.00 92.56 119 ARG A N 1
ATOM 882 C CA . ARG A 1 119 ? -8.029 1.364 -6.335 1.00 92.56 119 ARG A CA 1
ATOM 883 C C . ARG A 1 119 ? -7.861 0.024 -5.628 1.00 92.56 119 ARG A C 1
ATOM 885 O O . ARG A 1 119 ? -7.689 -0.961 -6.321 1.00 92.56 119 ARG A O 1
ATOM 892 N N . SER A 1 120 ? -7.860 -0.003 -4.299 1.00 94.50 120 SER A N 1
ATOM 893 C CA . SER A 1 120 ? -7.650 -1.224 -3.515 1.00 94.50 120 SER A CA 1
ATOM 894 C C . SER A 1 120 ? -8.436 -1.145 -2.209 1.00 94.50 120 SER A C 1
ATOM 896 O O . SER A 1 120 ? -8.955 -0.083 -1.847 1.00 94.50 120 SER A O 1
ATOM 898 N N . ASP A 1 121 ? -8.503 -2.245 -1.462 1.00 94.19 121 ASP A N 1
ATOM 899 C CA . ASP A 1 121 ? -9.312 -2.384 -0.248 1.00 94.19 121 ASP A CA 1
ATOM 900 C C . ASP A 1 121 ? -9.081 -1.267 0.790 1.00 94.19 121 ASP A C 1
ATOM 902 O O . ASP A 1 121 ? -9.956 -0.993 1.613 1.00 94.19 121 ASP A O 1
ATOM 906 N N . HIS A 1 122 ? -7.905 -0.620 0.799 1.00 94.00 122 HIS A N 1
ATOM 907 C CA . HIS A 1 122 ? -7.612 0.497 1.708 1.00 94.00 122 HIS A CA 1
ATOM 908 C C . HIS A 1 122 ? -8.629 1.638 1.572 1.00 94.00 122 HIS A C 1
ATOM 910 O O . HIS A 1 122 ? -8.931 2.308 2.560 1.00 94.00 122 HIS A O 1
ATOM 916 N N . ALA A 1 123 ? -9.210 1.824 0.384 1.00 93.50 123 ALA A N 1
ATOM 917 C CA . ALA A 1 123 ? -10.197 2.857 0.112 1.00 93.50 123 ALA A CA 1
ATOM 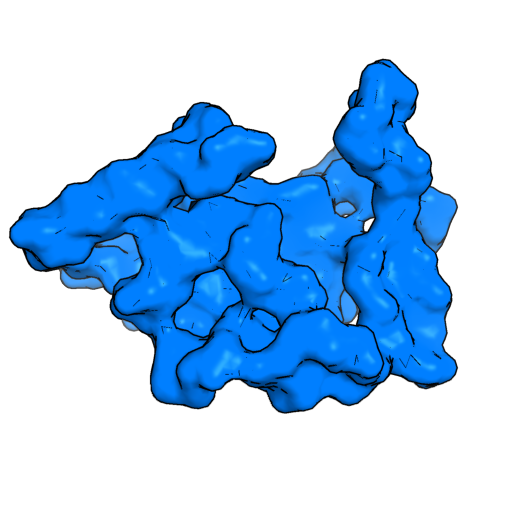918 C C . ALA A 1 123 ? -11.434 2.733 1.017 1.00 93.50 123 ALA A C 1
ATOM 920 O O . ALA A 1 123 ? -11.956 3.741 1.500 1.00 93.50 123 ALA A O 1
ATOM 921 N N . SER A 1 124 ? -11.858 1.505 1.332 1.00 92.56 124 SER A N 1
ATOM 922 C CA . SER A 1 124 ? -12.969 1.240 2.256 1.00 92.56 124 SER A CA 1
ATOM 923 C C . SER A 1 124 ? -12.678 1.707 3.689 1.00 92.56 124 SER A C 1
ATOM 925 O O . SER A 1 124 ? -13.596 2.017 4.450 1.00 92.56 124 SER A O 1
ATOM 927 N N . PHE A 1 125 ? -11.400 1.777 4.069 1.00 91.31 125 PHE A N 1
ATOM 928 C CA . PHE A 1 125 ? -10.945 2.204 5.393 1.00 91.31 125 PHE A CA 1
ATOM 929 C C . PHE A 1 125 ? -10.512 3.676 5.425 1.00 91.31 125 PHE A C 1
ATOM 931 O O . PHE A 1 125 ? -10.619 4.305 6.478 1.00 91.31 125 PHE A O 1
ATOM 938 N N . HIS A 1 126 ? -10.102 4.263 4.294 1.00 87.81 126 HIS A N 1
ATOM 939 C CA . HIS A 1 126 ? -9.835 5.703 4.184 1.00 87.81 126 HIS A CA 1
ATOM 940 C C . HIS A 1 126 ? -11.047 6.537 4.592 1.00 87.81 126 HIS A C 1
ATOM 942 O O . HIS A 1 126 ? -10.898 7.475 5.362 1.00 87.81 126 HIS A O 1
ATOM 948 N N . GLN A 1 127 ? -12.263 6.128 4.223 1.00 72.88 127 GLN A N 1
ATOM 949 C CA . GLN A 1 127 ? -13.499 6.799 4.661 1.00 72.88 127 GLN A CA 1
ATOM 950 C C . GLN A 1 127 ? -13.675 6.852 6.192 1.00 72.88 127 GLN A C 1
ATOM 952 O O . GLN A 1 127 ? -14.573 7.517 6.707 1.00 72.88 127 GLN A O 1
ATOM 957 N N . GLN A 1 128 ? -12.836 6.134 6.936 1.00 76.19 128 GLN A N 1
ATOM 958 C CA . GLN A 1 128 ? -12.835 6.099 8.390 1.00 76.19 128 GLN A CA 1
ATOM 959 C C . GLN A 1 128 ? -11.638 6.827 9.013 1.00 76.19 128 GLN A C 1
ATOM 961 O O . GLN A 1 128 ? -11.651 7.029 10.227 1.00 76.19 128 GLN A O 1
ATOM 966 N N . GLY A 1 129 ? -10.678 7.275 8.194 1.00 73.62 129 GLY A N 1
ATOM 967 C CA . GLY A 1 129 ? -9.585 8.176 8.565 1.00 73.62 129 GLY A CA 1
ATOM 968 C C . GLY A 1 129 ? -8.304 7.500 9.054 1.00 73.62 129 GLY A C 1
ATOM 969 O O . GLY A 1 129 ? -7.605 8.091 9.865 1.00 73.62 129 GLY A O 1
ATOM 970 N N . TYR A 1 130 ? -8.008 6.255 8.665 1.00 75.88 130 TYR A N 1
ATOM 971 C CA . TYR A 1 130 ? -6.853 5.543 9.237 1.00 75.88 130 TYR A CA 1
ATOM 972 C C . TYR A 1 130 ? -6.249 4.460 8.334 1.00 75.88 130 TYR A C 1
ATOM 974 O O . TYR A 1 130 ? -5.858 3.406 8.833 1.00 75.88 130 TYR A O 1
ATOM 982 N N . ALA A 1 131 ? -6.163 4.671 7.019 1.00 86.75 131 ALA A N 1
ATOM 983 C CA . ALA A 1 131 ? -5.658 3.636 6.111 1.00 86.75 131 ALA A CA 1
ATOM 984 C C . ALA A 1 131 ? -4.478 4.077 5.252 1.00 86.75 131 ALA A C 1
ATOM 986 O O . ALA A 1 131 ? -4.308 5.254 4.991 1.00 86.75 131 ALA A O 1
ATOM 987 N N . VAL A 1 132 ? -3.668 3.118 4.832 1.00 89.88 132 VAL A N 1
ATOM 988 C CA . VAL A 1 132 ? -2.661 3.277 3.778 1.00 89.88 132 VAL A CA 1
ATOM 989 C C . VAL A 1 132 ? -2.660 2.005 2.943 1.00 89.88 132 VAL A C 1
ATOM 991 O O . VAL A 1 132 ? -3.061 0.946 3.440 1.00 89.88 132 VAL A O 1
ATOM 994 N N . VAL A 1 133 ? -2.187 2.075 1.706 1.00 93.88 133 VAL A N 1
ATOM 995 C CA . VAL A 1 133 ? -1.840 0.884 0.919 1.00 93.88 133 VAL A CA 1
ATOM 996 C C . VAL A 1 133 ? -0.380 0.923 0.524 1.00 93.88 133 VAL A C 1
ATOM 998 O O . VAL A 1 133 ? 0.190 1.991 0.320 1.00 93.88 133 VAL A O 1
ATOM 1001 N N . VAL A 1 134 ? 0.219 -0.259 0.473 1.00 94.06 134 VAL A N 1
ATOM 1002 C CA . VAL A 1 134 ? 1.596 -0.458 0.050 1.00 94.06 134 VAL A CA 1
ATOM 1003 C C . VAL A 1 134 ? 1.601 -1.309 -1.207 1.00 94.06 134 VAL A C 1
ATOM 1005 O O . VAL A 1 134 ? 1.032 -2.405 -1.185 1.00 94.06 134 VAL A O 1
ATOM 1008 N N . PHE A 1 135 ? 2.245 -0.774 -2.240 1.00 96.44 135 PHE A N 1
ATOM 1009 C CA . PHE A 1 135 ? 2.430 -1.366 -3.561 1.00 96.44 135 PHE A CA 1
ATOM 1010 C C . PHE A 1 135 ? 3.924 -1.560 -3.855 1.00 96.44 135 PHE A C 1
ATOM 1012 O O . PHE A 1 135 ? 4.790 -0.947 -3.225 1.00 96.44 135 PHE A O 1
ATOM 1019 N N . GLU A 1 136 ? 4.222 -2.435 -4.807 1.00 95.19 136 GLU A N 1
ATOM 1020 C CA . GLU A 1 136 ? 5.446 -2.408 -5.610 1.00 95.19 136 GLU A CA 1
ATOM 1021 C C . GLU A 1 136 ? 5.564 -1.092 -6.404 1.00 95.19 136 GLU A C 1
ATOM 1023 O O . GLU A 1 136 ? 4.658 -0.268 -6.347 1.00 95.19 136 GLU A O 1
ATOM 1028 N N . ASP A 1 137 ? 6.680 -0.860 -7.100 1.00 96.25 137 ASP A N 1
ATOM 1029 C CA . ASP A 1 137 ? 6.910 0.358 -7.904 1.00 96.25 137 ASP A CA 1
ATOM 1030 C C . ASP A 1 137 ? 6.000 0.382 -9.148 1.00 96.25 137 ASP A C 1
ATOM 1032 O O . ASP A 1 137 ? 6.395 -0.033 -10.234 1.00 96.25 137 ASP A O 1
ATOM 1036 N N . PHE A 1 138 ? 4.740 0.787 -8.976 1.00 96.06 138 PHE A N 1
ATOM 1037 C CA . PHE A 1 138 ? 3.685 0.636 -9.976 1.00 96.06 138 PHE A CA 1
ATOM 1038 C C . PHE A 1 138 ? 3.237 1.966 -10.592 1.00 96.06 138 PHE A C 1
ATOM 1040 O O . PHE A 1 138 ? 2.806 2.000 -11.750 1.00 96.06 138 PHE A O 1
ATOM 1047 N N . PHE A 1 139 ? 3.243 3.055 -9.821 1.00 95.69 139 PHE A N 1
ATOM 1048 C CA . PHE A 1 139 ? 2.760 4.357 -10.268 1.00 95.69 139 PHE A CA 1
ATOM 1049 C C . PHE A 1 139 ? 3.890 5.250 -10.792 1.00 95.69 139 PHE A C 1
ATOM 1051 O O . PHE A 1 139 ? 5.073 5.010 -10.603 1.00 95.69 139 PHE A O 1
ATOM 1058 N N . ILE A 1 140 ? 3.509 6.320 -11.500 1.00 93.69 140 ILE A N 1
ATOM 1059 C CA . ILE A 1 140 ? 4.473 7.218 -12.142 1.00 93.69 140 ILE A CA 1
ATOM 1060 C C . ILE A 1 140 ? 5.442 7.849 -11.132 1.00 93.69 140 ILE A C 1
ATOM 1062 O O . ILE A 1 140 ? 5.044 8.592 -10.231 1.00 93.69 140 ILE A O 1
ATOM 1066 N N . ASN A 1 141 ? 6.732 7.645 -11.387 1.00 94.06 141 ASN A N 1
ATOM 1067 C CA . ASN A 1 141 ? 7.810 8.189 -10.574 1.00 94.06 141 ASN A CA 1
ATOM 1068 C C . ASN A 1 141 ? 8.148 9.655 -10.876 1.00 94.06 141 ASN A C 1
ATOM 1070 O O . ASN A 1 141 ? 7.805 10.214 -11.926 1.00 94.06 141 ASN A O 1
ATOM 1074 N N . MET A 1 142 ? 8.848 10.308 -9.939 1.00 93.31 142 MET A N 1
ATOM 1075 C CA . MET A 1 142 ? 9.357 11.658 -10.183 1.00 93.31 142 MET A CA 1
ATOM 1076 C C . MET A 1 142 ? 10.423 11.631 -11.292 1.00 93.31 142 MET A C 1
ATOM 1078 O O . MET A 1 142 ? 11.212 10.693 -11.355 1.00 93.31 142 MET A O 1
ATOM 1082 N N . PRO A 1 143 ? 10.576 12.696 -12.104 1.00 92.81 143 PRO A N 1
ATOM 1083 C CA . PRO A 1 143 ? 11.582 12.735 -13.173 1.00 92.81 143 PRO A CA 1
ATOM 1084 C C . PRO A 1 143 ? 13.037 12.549 -12.714 1.00 92.81 143 PRO A C 1
ATOM 1086 O O . PRO A 1 143 ? 13.914 12.309 -13.539 1.00 92.81 143 PRO A O 1
ATOM 1089 N N . SER A 1 144 ? 13.316 12.739 -11.422 1.00 93.31 144 SER A N 1
ATOM 1090 C CA . SER A 1 144 ? 14.635 12.549 -10.808 1.00 93.31 144 SER A CA 1
ATOM 1091 C C . SER A 1 144 ? 14.912 11.116 -10.345 1.00 93.31 144 SER A C 1
ATOM 1093 O O . SER A 1 144 ? 16.007 10.846 -9.855 1.00 93.31 144 SER A O 1
ATOM 1095 N N . GLU A 1 145 ? 13.926 10.231 -10.424 1.00 93.62 145 GLU A N 1
ATOM 1096 C CA . GLU A 1 145 ? 13.985 8.851 -9.951 1.00 93.62 145 GLU A CA 1
ATOM 1097 C C . GLU A 1 145 ? 14.062 7.878 -11.138 1.00 93.62 145 GLU A C 1
ATOM 1099 O O . GLU A 1 145 ? 13.896 8.291 -12.291 1.00 93.62 145 GLU A O 1
ATOM 1104 N N . PRO A 1 146 ? 14.361 6.592 -10.887 1.00 93.81 146 PRO A N 1
ATOM 1105 C CA . PRO A 1 146 ? 14.191 5.555 -11.894 1.00 93.81 146 PRO A CA 1
ATOM 1106 C C . PRO A 1 146 ? 12.778 5.542 -12.491 1.00 93.81 146 PRO A C 1
ATOM 1108 O O . PRO A 1 146 ? 11.817 6.002 -11.873 1.00 93.81 146 PRO A O 1
ATOM 1111 N N . VAL A 1 147 ? 12.675 5.017 -13.713 1.00 93.94 147 VAL A N 1
ATOM 1112 C CA . VAL A 1 147 ? 11.379 4.748 -14.353 1.00 93.94 147 VAL A CA 1
ATOM 1113 C C . VAL A 1 147 ? 10.602 3.760 -13.481 1.00 93.94 147 VAL A C 1
ATOM 1115 O O . VAL A 1 147 ? 11.225 2.900 -12.868 1.00 93.94 147 VAL A O 1
ATOM 1118 N N . ASP A 1 148 ? 9.284 3.924 -13.423 1.00 94.38 148 ASP A N 1
ATOM 1119 C CA . ASP A 1 148 ? 8.364 3.006 -12.752 1.00 94.38 148 ASP A CA 1
ATOM 1120 C C . ASP A 1 148 ? 8.488 1.574 -13.297 1.00 94.38 148 ASP A C 1
ATOM 1122 O O . ASP A 1 148 ? 8.817 1.365 -14.471 1.00 94.38 148 ASP A O 1
ATOM 1126 N N . ASP A 1 149 ? 8.218 0.586 -12.444 1.00 96.19 149 ASP A N 1
ATOM 1127 C CA . ASP A 1 149 ? 8.389 -0.842 -12.738 1.00 96.19 149 ASP A CA 1
ATOM 1128 C C . ASP A 1 149 ? 7.081 -1.646 -12.566 1.00 96.19 149 ASP A C 1
ATOM 1130 O O . ASP A 1 149 ? 7.040 -2.651 -11.847 1.00 96.19 149 ASP A O 1
ATOM 1134 N N . PRO A 1 150 ? 5.971 -1.235 -13.215 1.00 96.12 150 PRO A N 1
ATOM 1135 C CA . PRO A 1 150 ? 4.691 -1.902 -13.037 1.00 96.12 150 PRO A CA 1
ATOM 1136 C C . PRO A 1 150 ? 4.719 -3.315 -13.621 1.00 96.12 150 PRO A C 1
ATOM 1138 O O . PRO A 1 150 ? 5.215 -3.538 -14.731 1.00 96.12 150 PRO A O 1
ATOM 1141 N N . ASN A 1 151 ? 4.072 -4.264 -12.938 1.00 96.69 151 ASN A N 1
ATOM 1142 C CA . ASN A 1 151 ? 3.8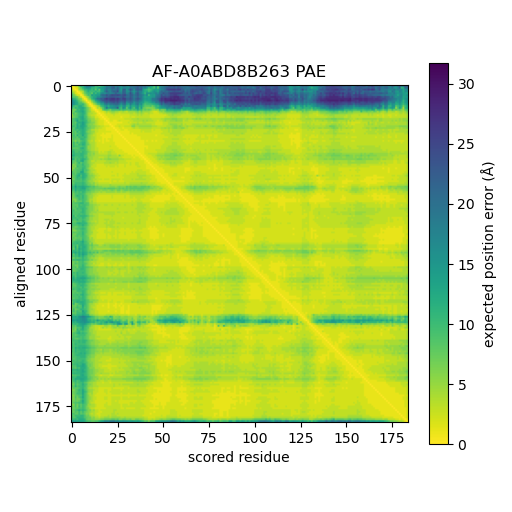92 -5.616 -13.456 1.00 96.69 151 ASN A CA 1
ATOM 1143 C C . ASN A 1 151 ? 3.197 -5.601 -14.838 1.00 96.69 151 ASN A C 1
ATOM 1145 O O . ASN A 1 151 ? 1.997 -5.309 -14.933 1.00 96.69 151 ASN A O 1
ATOM 1149 N N . PRO A 1 152 ? 3.889 -5.995 -15.927 1.00 96.44 152 PRO A N 1
ATOM 1150 C CA . PRO A 1 152 ? 3.345 -5.928 -17.281 1.00 96.44 152 PRO A CA 1
ATOM 1151 C C . PRO A 1 152 ? 2.229 -6.952 -17.526 1.00 96.44 152 PRO A C 1
ATOM 1153 O O . PRO A 1 152 ? 1.549 -6.890 -18.551 1.00 96.44 152 PRO A O 1
ATOM 1156 N N . ASN A 1 153 ? 2.053 -7.911 -16.614 1.00 96.69 153 ASN A N 1
ATOM 1157 C CA . ASN A 1 153 ? 1.032 -8.946 -16.688 1.00 96.69 153 ASN A CA 1
ATOM 1158 C C . ASN A 1 153 ? -0.131 -8.713 -15.717 1.00 96.69 153 ASN A C 1
ATOM 1160 O O . ASN A 1 153 ? -0.977 -9.597 -15.601 1.00 96.69 153 ASN A O 1
ATOM 1164 N N . TYR A 1 154 ? -0.216 -7.560 -15.048 1.00 94.50 154 TYR A N 1
ATOM 1165 C CA . TYR A 1 154 ? -1.333 -7.259 -14.154 1.00 94.50 154 TYR A CA 1
ATOM 1166 C C . TYR A 1 154 ? -2.688 -7.489 -14.852 1.00 94.50 154 TYR A C 1
ATOM 1168 O O . TYR A 1 154 ? -2.896 -7.081 -15.999 1.00 94.50 154 TYR A O 1
ATOM 1176 N N . HIS A 1 155 ? -3.599 -8.194 -14.169 1.00 94.25 155 HIS A N 1
ATOM 1177 C CA . HIS A 1 155 ? -4.911 -8.636 -14.686 1.00 94.25 155 HIS A CA 1
ATOM 1178 C C . HIS A 1 155 ? -4.856 -9.621 -15.870 1.00 94.25 155 HIS A C 1
ATOM 1180 O O . HIS A 1 155 ? -5.863 -9.844 -16.545 1.00 94.25 155 HIS A O 1
ATOM 1186 N N . GLN A 1 156 ? -3.707 -10.250 -16.126 1.00 96.31 156 GLN A N 1
ATOM 1187 C CA . GLN A 1 156 ? -3.539 -11.262 -17.171 1.00 96.31 156 GLN A CA 1
ATOM 1188 C C . GLN A 1 156 ? -3.248 -12.642 -16.577 1.00 96.31 156 GLN A C 1
ATOM 1190 O O . GLN A 1 156 ? -2.645 -12.785 -15.519 1.00 96.31 156 GLN A O 1
ATOM 1195 N N . ALA A 1 157 ? -3.597 -13.700 -17.314 1.00 96.56 157 ALA A N 1
ATOM 1196 C CA . ALA A 1 157 ? -3.270 -15.078 -16.924 1.00 96.56 157 ALA A CA 1
ATOM 1197 C C . ALA A 1 157 ? -1.752 -15.370 -16.898 1.00 96.56 157 ALA A C 1
ATOM 1199 O O . ALA A 1 157 ? -1.333 -16.416 -16.405 1.00 96.56 157 ALA A O 1
ATOM 1200 N N . SER A 1 158 ? -0.941 -14.474 -17.466 1.00 96.62 158 SER A N 1
ATOM 1201 C CA . SER A 1 158 ? 0.522 -14.521 -17.453 1.00 96.62 158 SER A CA 1
ATOM 1202 C C . SER A 1 158 ? 1.149 -13.877 -16.213 1.00 96.62 158 SER A C 1
ATOM 1204 O O . SER A 1 158 ? 2.377 -13.850 -16.124 1.00 96.62 158 SER A O 1
ATOM 1206 N N . ASP A 1 159 ? 0.349 -13.399 -15.255 1.00 96.12 159 ASP A N 1
ATOM 1207 C CA . ASP A 1 159 ? 0.830 -12.912 -13.961 1.00 96.12 159 ASP A CA 1
ATOM 1208 C C . ASP A 1 159 ? 1.318 -14.073 -13.077 1.00 96.12 159 ASP A C 1
ATOM 1210 O O . ASP A 1 159 ? 0.575 -14.658 -12.288 1.00 96.12 159 ASP A O 1
ATOM 1214 N N . LEU A 1 160 ? 2.558 -14.505 -13.316 1.00 95.44 160 LEU A N 1
ATOM 1215 C CA . LEU A 1 160 ? 3.110 -15.761 -12.791 1.00 95.44 160 LEU A CA 1
ATOM 1216 C C . LEU A 1 160 ? 4.480 -15.601 -12.122 1.00 95.44 160 LEU A C 1
ATOM 1218 O O . LEU A 1 160 ? 5.043 -16.588 -11.645 1.00 95.44 160 LEU A O 1
ATOM 1222 N N . ILE A 1 161 ? 5.056 -14.398 -12.140 1.00 94.44 161 ILE A N 1
ATOM 1223 C CA . ILE A 1 161 ? 6.441 -14.152 -11.730 1.00 94.44 161 ILE A CA 1
ATOM 1224 C C . ILE A 1 161 ? 6.447 -13.214 -10.533 1.00 94.44 161 ILE A C 1
ATOM 1226 O O . ILE A 1 161 ? 5.822 -12.161 -10.567 1.00 94.44 161 ILE A O 1
ATOM 1230 N N . ILE A 1 162 ? 7.204 -13.595 -9.505 1.00 96.50 162 ILE A N 1
ATOM 1231 C CA . ILE A 1 162 ? 7.491 -12.753 -8.347 1.00 96.50 162 ILE A CA 1
ATOM 1232 C C . ILE A 1 162 ? 8.987 -12.779 -8.023 1.00 96.50 162 ILE A C 1
ATOM 1234 O O . ILE A 1 162 ? 9.649 -13.810 -8.184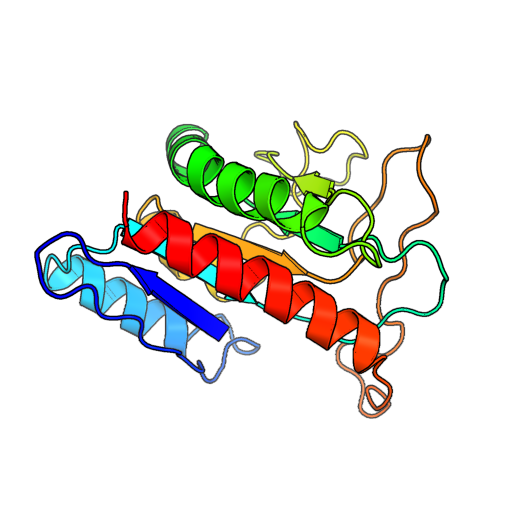 1.00 96.50 162 ILE A O 1
ATOM 1238 N N . ASP A 1 163 ? 9.494 -11.681 -7.477 1.00 97.44 163 ASP A N 1
ATOM 1239 C CA . ASP A 1 163 ? 10.696 -11.638 -6.659 1.00 97.44 163 ASP A CA 1
ATOM 1240 C C . ASP A 1 163 ? 10.308 -11.843 -5.185 1.00 97.44 163 ASP A C 1
ATOM 1242 O O . ASP A 1 163 ? 9.898 -10.937 -4.453 1.00 97.44 163 ASP A O 1
ATOM 1246 N N . ALA A 1 164 ? 10.459 -13.085 -4.727 1.00 96.12 164 ALA A N 1
ATOM 1247 C CA . ALA A 1 164 ? 10.137 -13.460 -3.356 1.00 96.12 164 ALA A CA 1
ATOM 1248 C C . ALA A 1 164 ? 11.009 -12.741 -2.308 1.00 96.12 164 ALA A C 1
ATOM 1250 O O . ALA A 1 164 ? 10.560 -12.562 -1.173 1.00 96.12 164 ALA A O 1
ATOM 1251 N N . SER A 1 165 ? 12.240 -12.343 -2.652 1.00 96.19 165 SER A N 1
ATOM 1252 C CA . SER A 1 165 ? 13.129 -11.641 -1.719 1.00 96.19 165 SER A CA 1
ATOM 1253 C C . SER A 1 165 ? 12.665 -10.203 -1.530 1.00 96.19 165 SER A C 1
ATOM 1255 O O . SER A 1 165 ? 12.552 -9.747 -0.392 1.00 96.19 165 SER A O 1
ATOM 1257 N N . TYR A 1 166 ? 12.334 -9.523 -2.627 1.00 97.31 166 TYR A N 1
ATOM 1258 C CA . TYR A 1 166 ? 11.752 -8.184 -2.615 1.00 97.31 166 TYR A CA 1
ATOM 1259 C C . TYR A 1 166 ? 10.444 -8.138 -1.808 1.00 97.31 166 TYR A C 1
ATOM 1261 O O . TYR A 1 166 ? 10.362 -7.415 -0.810 1.00 97.31 166 TYR A O 1
ATOM 1269 N N . GLY A 1 167 ? 9.478 -9.012 -2.112 1.00 96.69 167 GLY A N 1
ATOM 1270 C CA . GLY A 1 167 ? 8.213 -9.051 -1.368 1.00 96.69 167 GLY A CA 1
ATOM 1271 C C . GLY A 1 167 ? 8.372 -9.422 0.112 1.00 96.69 167 GLY A C 1
ATOM 1272 O O . GLY A 1 167 ? 7.692 -8.873 0.987 1.00 96.69 167 GLY A O 1
ATOM 1273 N N . SER A 1 168 ? 9.327 -10.299 0.440 1.00 96.38 168 SER A N 1
ATOM 1274 C CA . SER A 1 168 ? 9.659 -10.610 1.839 1.00 96.38 168 SER A CA 1
ATOM 1275 C C . SER A 1 168 ? 10.264 -9.409 2.569 1.00 96.38 168 SER A C 1
ATOM 1277 O O . SER A 1 168 ? 9.975 -9.193 3.747 1.00 96.38 168 SER A O 1
ATOM 1279 N N . ASN A 1 169 ? 11.076 -8.600 1.888 1.00 97.50 169 ASN A N 1
ATOM 1280 C CA . ASN A 1 169 ? 11.660 -7.394 2.464 1.00 97.50 169 ASN A CA 1
ATOM 1281 C C . ASN A 1 169 ? 10.593 -6.332 2.747 1.00 97.50 169 ASN A C 1
ATOM 1283 O O . ASN A 1 169 ? 10.571 -5.810 3.863 1.00 97.50 169 ASN A O 1
ATOM 1287 N N . ILE A 1 170 ? 9.658 -6.093 1.819 1.00 97.38 170 ILE A N 1
ATOM 1288 C CA . ILE A 1 170 ? 8.492 -5.227 2.070 1.00 97.38 170 ILE A CA 1
ATOM 1289 C C . ILE A 1 170 ? 7.706 -5.752 3.275 1.00 97.38 170 ILE A C 1
ATOM 1291 O O . ILE A 1 170 ? 7.438 -5.016 4.223 1.00 97.38 170 ILE A O 1
ATOM 1295 N N . THR A 1 171 ? 7.419 -7.055 3.314 1.00 95.69 171 THR A N 1
ATOM 1296 C CA . THR A 1 171 ? 6.702 -7.673 4.440 1.00 95.69 171 THR A CA 1
ATOM 1297 C C . THR A 1 171 ? 7.422 -7.452 5.778 1.00 95.69 171 THR A C 1
ATOM 1299 O O . THR A 1 171 ? 6.773 -7.162 6.785 1.00 95.69 171 THR A O 1
ATOM 1302 N N . ASN A 1 172 ? 8.758 -7.521 5.805 1.00 96.00 172 ASN A N 1
ATOM 1303 C CA . ASN A 1 172 ? 9.555 -7.229 6.999 1.00 96.00 172 ASN A CA 1
ATOM 1304 C C . ASN A 1 172 ? 9.434 -5.763 7.442 1.00 96.00 172 ASN A C 1
ATOM 1306 O O . ASN A 1 172 ? 9.304 -5.500 8.642 1.00 96.00 172 ASN A O 1
ATOM 1310 N N . VAL A 1 173 ? 9.442 -4.810 6.502 1.00 96.62 173 VAL A N 1
ATOM 1311 C CA . VAL A 1 173 ? 9.189 -3.388 6.801 1.00 96.62 173 VAL A CA 1
ATOM 1312 C C . VAL A 1 173 ? 7.825 -3.229 7.473 1.00 96.62 173 VAL A C 1
ATOM 1314 O O . VAL A 1 173 ? 7.726 -2.638 8.552 1.00 96.62 173 VAL A O 1
ATOM 1317 N N . LEU A 1 174 ? 6.784 -3.823 6.886 1.00 94.94 174 LEU A N 1
ATOM 1318 C CA . LEU A 1 174 ? 5.410 -3.704 7.373 1.00 94.94 174 LEU A CA 1
ATOM 1319 C C . LEU A 1 174 ? 5.206 -4.380 8.727 1.00 94.94 174 LEU A C 1
ATOM 1321 O O . LEU A 1 174 ? 4.551 -3.815 9.602 1.00 94.94 174 LEU A O 1
ATOM 1325 N N . ALA A 1 175 ? 5.808 -5.550 8.947 1.00 92.62 175 ALA A N 1
ATOM 1326 C CA . ALA A 1 175 ? 5.755 -6.240 10.231 1.00 92.62 175 ALA A CA 1
ATOM 1327 C C . ALA A 1 175 ? 6.360 -5.390 11.363 1.00 92.62 175 ALA A C 1
ATOM 1329 O O . ALA A 1 175 ? 5.784 -5.309 12.455 1.00 92.62 175 ALA A O 1
ATOM 1330 N N . ASN A 1 176 ? 7.486 -4.718 11.098 1.00 92.75 176 ASN A N 1
ATOM 1331 C CA . ASN A 1 176 ? 8.117 -3.805 12.051 1.00 92.75 176 ASN A CA 1
ATOM 1332 C C . ASN A 1 176 ? 7.259 -2.555 12.302 1.00 92.75 176 ASN A C 1
ATOM 1334 O O . ASN A 1 176 ? 7.017 -2.205 13.459 1.00 92.75 176 ASN A O 1
ATOM 1338 N N . ALA A 1 177 ? 6.735 -1.936 11.242 1.00 93.12 177 ALA A N 1
ATOM 1339 C CA . ALA A 1 177 ? 5.887 -0.751 11.343 1.00 93.12 177 ALA A CA 1
ATOM 1340 C C . ALA A 1 177 ? 4.604 -1.024 12.140 1.00 93.12 177 ALA A C 1
ATOM 1342 O O . ALA A 1 177 ? 4.248 -0.284 13.051 1.00 93.12 177 ALA A O 1
ATOM 1343 N N . VAL A 1 178 ? 3.942 -2.145 11.873 1.00 89.62 178 VAL A N 1
ATOM 1344 C CA . VAL A 1 178 ? 2.749 -2.588 12.605 1.00 89.62 178 VAL A CA 1
ATOM 1345 C C . VAL A 1 178 ? 3.045 -2.853 14.075 1.00 89.62 178 VAL A C 1
ATOM 1347 O O . VAL A 1 178 ? 2.231 -2.539 14.948 1.00 89.62 178 VAL A O 1
ATOM 1350 N N . LEU A 1 179 ? 4.199 -3.455 14.373 1.00 88.94 179 LEU A N 1
ATOM 1351 C CA . LEU A 1 179 ? 4.630 -3.676 15.748 1.00 88.94 179 LEU A CA 1
ATOM 1352 C C . LEU A 1 179 ? 4.808 -2.348 16.494 1.00 88.94 179 LEU A C 1
ATOM 1354 O O . LEU A 1 179 ? 4.443 -2.272 17.667 1.00 88.94 179 LEU A O 1
ATOM 1358 N N . GLU A 1 180 ? 5.337 -1.328 15.826 1.00 90.56 180 GLU A N 1
ATOM 1359 C CA . GLU A 1 180 ? 5.494 0.023 16.363 1.00 90.56 180 GLU A CA 1
ATOM 1360 C C . GLU A 1 180 ? 4.146 0.733 16.552 1.00 90.56 180 GLU A C 1
ATOM 1362 O O . GLU A 1 180 ? 3.838 1.174 17.661 1.00 90.56 180 GLU A O 1
ATOM 1367 N N . LEU A 1 181 ? 3.292 0.741 15.523 1.00 87.75 181 LEU A N 1
ATOM 1368 C CA . LEU A 1 181 ? 1.945 1.322 15.572 1.00 87.75 181 LEU A CA 1
ATOM 1369 C C . LEU A 1 181 ? 1.108 0.744 16.717 1.00 87.75 181 LEU A C 1
ATOM 1371 O O . LEU A 1 181 ? 0.314 1.467 17.316 1.00 87.75 181 LEU A O 1
ATOM 1375 N N . ALA A 1 182 ? 1.300 -0.537 17.040 1.00 82.06 182 ALA A N 1
ATOM 1376 C CA . ALA A 1 182 ? 0.588 -1.236 18.106 1.00 82.06 182 ALA A CA 1
ATOM 1377 C C . ALA A 1 182 ? 1.103 -1.005 19.526 1.00 82.06 182 ALA A C 1
ATOM 1379 O O . ALA A 1 182 ? 0.432 -1.435 20.467 1.00 82.06 182 ALA A O 1
ATOM 1380 N N . ARG A 1 183 ? 2.283 -0.403 19.685 1.00 81.81 183 ARG A N 1
ATOM 1381 C CA . ARG A 1 183 ? 2.871 -0.081 20.995 1.00 81.81 183 ARG A CA 1
ATOM 1382 C C . ARG A 1 183 ? 2.604 1.358 21.419 1.00 81.81 183 ARG A C 1
ATOM 1384 O O . ARG A 1 183 ? 2.506 1.613 22.616 1.00 81.81 183 ARG A O 1
ATOM 1391 N N . ASN A 1 184 ? 2.539 2.256 20.442 1.00 68.06 184 ASN A N 1
ATOM 1392 C CA . ASN A 1 184 ? 2.223 3.668 20.640 1.00 68.06 184 ASN A CA 1
ATOM 1393 C C . ASN A 1 184 ? 0.710 3.887 20.624 1.00 68.06 184 ASN A C 1
ATOM 1395 O O . ASN A 1 184 ? 0.279 5.052 20.539 1.00 68.06 184 ASN A O 1
#

Secondary structure (DSSP, 8-state):
-EEEE--SSS----EE--S-STTTSHHHHHHHHHHHHTT----EEEEE-------SSS--EEEE---SSHHHHHHHHHHHHHHHHHHTTSTTSPPPEEE--SB-S--S-TTTB-TTTTSSTHHHHHTTT-EEEEEES-SPPPTTSPPP---TTTTSTT-----HHHHHHHHHHHHHHHHHHTT-

Sequence (184 aa):
MFIGVQGSAHSYRPVLFFNAEESGLVGSNVYASMLKATGAPVKAAVCIDMIGFNSDNNHLFEIHEGHNDEDIRNASVSIAQTIANNAVRVPSMSSPQCYQGTSTVNNPDRTVFDGAIGRSDHASFHQQGYAVVVFEDFFINMPSEPVDDPNPNYHQASDLIIDASYGSNITNVLANAVLELARN

Organism: Paenibacillus amylolyticus (NCBI:txid1451)